Protein AF-V6HJ09-F1 (afdb_monomer_lite)

pLDDT: mean 70.04, std 19.88, range [33.56, 94.62]

Sequence (261 aa):
MSKGSAFPSNFLRFRLTVFVLLIAESFLSCSSFPRSEKADITADHRYLLSYRNEDGQLFTANLSVQSRYGEALSDLRRFRVEVLRPLGERFVERLKEIDQQTIELKKDSTSIVRRLGAALAIALIVPVPFAFETTLTVGLIYVTYKKITEKKEDLIRKRHVEDLIRECQKVEDSLETFKKEHLVPFATKWERNFQEESNHFVNSKDQSDIRLSDSLMQKYSSDKEWLKVNAEWELNSSLHHCSKEAPLENKPKIRLASRKS

Structure (mmCIF, N/CA/C/O backbone):
data_AF-V6HJ09-F1
#
_entry.id   AF-V6HJ09-F1
#
loop_
_atom_site.group_PDB
_atom_site.id
_atom_site.type_symbol
_atom_site.label_atom_id
_atom_site.label_alt_id
_atom_site.label_comp_id
_atom_site.label_asym_id
_atom_site.label_entity_id
_atom_site.label_seq_id
_atom_site.pdbx_PDB_ins_code
_atom_site.Cartn_x
_atom_site.Cartn_y
_atom_site.Cartn_z
_atom_site.occupancy
_atom_site.B_iso_or_equiv
_atom_site.auth_seq_id
_atom_site.auth_comp_id
_atom_site.auth_asym_id
_atom_site.auth_atom_id
_atom_site.pdbx_PDB_model_num
ATOM 1 N N . MET A 1 1 ? 81.314 59.678 -33.208 1.00 36.16 1 MET A N 1
ATOM 2 C CA . MET A 1 1 ? 79.898 60.020 -33.475 1.00 36.16 1 MET A CA 1
ATOM 3 C C . MET A 1 1 ? 79.036 58.853 -33.028 1.00 36.16 1 MET A C 1
ATOM 5 O O . MET A 1 1 ? 79.257 57.739 -33.478 1.00 36.16 1 MET A O 1
ATOM 9 N N . SER A 1 2 ? 78.150 59.113 -32.069 1.00 39.88 2 SER A N 1
ATOM 10 C CA . SER A 1 2 ? 77.287 58.150 -31.378 1.00 39.88 2 SER A CA 1
ATOM 11 C C . SER A 1 2 ? 75.997 57.886 -32.165 1.00 39.88 2 SER A C 1
ATOM 13 O O . SER A 1 2 ? 75.342 58.845 -32.567 1.00 39.88 2 SER A O 1
ATOM 15 N N . LYS A 1 3 ? 75.641 56.609 -32.354 1.00 35.91 3 LYS A N 1
ATOM 16 C CA . LYS A 1 3 ? 74.286 56.072 -32.610 1.00 35.91 3 LYS A CA 1
ATOM 17 C C . LYS A 1 3 ? 74.325 54.637 -32.051 1.00 35.91 3 LYS A C 1
ATOM 19 O O . LYS A 1 3 ? 75.166 53.865 -32.481 1.00 35.91 3 LYS A O 1
ATOM 24 N N . GLY A 1 4 ? 73.597 54.230 -31.015 1.00 36.22 4 GLY A N 1
ATOM 25 C CA . GLY A 1 4 ? 72.176 54.448 -30.764 1.00 36.22 4 GLY A CA 1
ATOM 26 C C . GLY A 1 4 ? 71.399 53.199 -31.198 1.00 36.22 4 GLY A C 1
ATOM 27 O O . GLY A 1 4 ? 70.646 53.265 -32.162 1.00 36.22 4 GLY A O 1
ATOM 28 N N . SER A 1 5 ? 71.620 52.049 -30.548 1.00 39.50 5 SER A N 1
ATOM 29 C CA . SER A 1 5 ? 70.861 50.815 -30.796 1.00 39.50 5 SER A CA 1
ATOM 30 C C . SER A 1 5 ? 69.561 50.834 -29.988 1.00 39.50 5 SER A C 1
ATOM 32 O O . SER A 1 5 ? 69.510 50.382 -28.845 1.00 39.50 5 SER A O 1
ATOM 34 N N . ALA A 1 6 ? 68.511 51.403 -30.575 1.00 44.16 6 ALA A N 1
ATOM 35 C CA . ALA A 1 6 ? 67.153 51.282 -30.067 1.00 44.16 6 ALA A CA 1
ATOM 36 C C . ALA A 1 6 ? 66.629 49.863 -30.349 1.00 44.16 6 ALA A C 1
ATOM 38 O O . ALA A 1 6 ? 66.543 49.443 -31.502 1.00 44.16 6 ALA A O 1
ATOM 39 N N . PHE A 1 7 ? 66.279 49.123 -29.296 1.00 47.56 7 PHE A N 1
ATOM 40 C CA . PHE A 1 7 ? 65.528 47.873 -29.410 1.00 47.56 7 PHE A CA 1
ATOM 41 C C . PHE A 1 7 ? 64.119 48.164 -29.953 1.00 47.56 7 PHE A C 1
ATOM 43 O O . PHE A 1 7 ? 63.407 48.977 -29.356 1.00 47.56 7 PHE A O 1
ATOM 50 N N . PRO A 1 8 ? 63.657 47.508 -31.034 1.00 44.28 8 PRO A N 1
ATOM 51 C CA . PRO A 1 8 ? 62.289 47.679 -31.488 1.00 44.28 8 PRO A CA 1
ATOM 52 C C . PRO A 1 8 ? 61.350 46.831 -30.618 1.00 44.28 8 PRO A C 1
ATOM 54 O O . PRO A 1 8 ? 61.278 45.608 -30.730 1.00 44.28 8 PRO A O 1
ATOM 57 N N . SER A 1 9 ? 60.566 47.512 -29.783 1.00 55.06 9 SER A N 1
ATOM 58 C CA . SER A 1 9 ? 59.467 47.000 -28.947 1.00 55.06 9 SER A CA 1
ATOM 59 C C . SER A 1 9 ? 58.299 46.358 -29.725 1.00 55.06 9 SER A C 1
ATOM 61 O O . SER A 1 9 ? 57.328 45.895 -29.124 1.00 55.06 9 SER A O 1
ATOM 63 N N . ASN A 1 10 ? 58.393 46.272 -31.055 1.00 48.59 10 ASN A N 1
ATOM 64 C CA . ASN A 1 10 ? 57.345 45.744 -31.931 1.00 48.59 10 ASN A CA 1
ATOM 65 C C . ASN A 1 10 ? 57.420 44.224 -32.151 1.00 48.59 10 ASN A C 1
ATOM 67 O O . ASN A 1 10 ? 56.411 43.614 -32.496 1.00 48.59 10 ASN A O 1
ATOM 71 N N . PHE A 1 11 ? 58.568 43.581 -31.905 1.00 48.38 11 PHE A N 1
ATOM 72 C CA . PHE A 1 11 ? 58.719 42.138 -32.153 1.00 48.38 11 PHE A CA 1
ATOM 73 C C . PHE A 1 11 ? 58.047 41.258 -31.082 1.00 48.38 11 PHE A C 1
ATOM 75 O O . PHE A 1 11 ? 57.553 40.172 -31.382 1.00 48.38 11 PHE A O 1
ATOM 82 N N . LEU A 1 12 ? 57.975 41.744 -29.838 1.00 46.44 12 LEU A N 1
ATOM 83 C CA . LEU A 1 12 ? 57.344 41.034 -28.717 1.00 46.44 12 LEU A CA 1
ATOM 84 C C . LEU A 1 12 ? 55.810 41.110 -28.752 1.00 46.44 12 LEU A C 1
ATOM 86 O O . LEU A 1 12 ? 55.148 40.131 -28.415 1.00 46.44 12 LEU A O 1
ATOM 90 N N . ARG A 1 13 ? 55.232 42.224 -29.230 1.00 46.41 13 ARG A N 1
ATOM 91 C CA . ARG A 1 13 ? 53.773 42.347 -29.407 1.00 46.41 13 ARG A CA 1
ATOM 92 C C . ARG A 1 13 ? 53.246 41.435 -30.514 1.00 46.41 13 ARG A C 1
ATOM 94 O O . ARG A 1 13 ? 52.186 40.851 -30.338 1.00 46.41 13 ARG A O 1
ATOM 101 N N . PHE A 1 14 ? 54.010 41.255 -31.594 1.00 47.94 14 PHE A N 1
ATOM 102 C CA . PHE A 1 14 ? 53.596 40.438 -32.738 1.00 47.94 14 PHE A CA 1
ATOM 103 C C . PHE A 1 14 ? 53.578 38.933 -32.429 1.00 47.94 14 PHE A C 1
ATOM 105 O O . PHE A 1 14 ? 52.722 38.207 -32.921 1.00 47.94 14 PHE A O 1
ATOM 112 N N . ARG A 1 15 ? 54.491 38.444 -31.577 1.00 45.28 15 ARG A N 1
ATOM 113 C CA . ARG A 1 15 ? 54.488 37.028 -31.171 1.00 45.28 15 ARG A CA 1
ATOM 114 C C . ARG A 1 15 ? 53.390 36.696 -30.162 1.00 45.28 15 ARG A C 1
ATOM 116 O O . ARG A 1 15 ? 52.864 35.591 -30.214 1.00 45.28 15 ARG A O 1
ATOM 123 N N . LEU A 1 16 ? 53.008 37.636 -29.292 1.00 46.38 16 LEU A N 1
ATOM 124 C CA . LEU A 1 16 ? 51.929 37.408 -28.327 1.00 46.38 16 LEU A CA 1
ATOM 125 C C . LEU A 1 16 ? 50.543 37.427 -28.995 1.00 46.38 16 LEU A C 1
ATOM 127 O O . LEU A 1 16 ? 49.697 36.608 -28.654 1.00 46.38 16 LEU A O 1
ATOM 131 N N . THR A 1 17 ? 50.312 38.304 -29.981 1.00 51.56 17 THR A N 1
ATOM 132 C CA . THR A 1 17 ? 49.032 38.356 -30.712 1.00 51.56 17 THR A CA 1
ATOM 133 C C . THR A 1 17 ? 48.816 37.145 -31.615 1.00 51.56 17 THR A C 1
ATOM 135 O O . THR A 1 17 ? 47.702 36.634 -31.664 1.00 51.56 17 THR A O 1
ATOM 138 N N . VAL A 1 18 ? 49.863 36.628 -32.267 1.00 53.19 18 VAL A N 1
ATOM 139 C CA . VAL A 1 18 ? 49.764 35.420 -33.111 1.00 53.19 18 VAL A CA 1
ATOM 140 C C . VAL A 1 18 ? 49.525 34.158 -32.270 1.00 53.19 18 VAL A C 1
ATOM 142 O O . VAL A 1 18 ? 48.759 33.290 -32.677 1.00 53.19 18 VAL A O 1
ATOM 145 N N . PHE A 1 19 ? 50.102 34.070 -31.065 1.00 48.19 19 PHE A N 1
ATOM 146 C CA . PHE A 1 19 ? 49.875 32.927 -30.171 1.00 48.19 19 PHE A CA 1
ATOM 147 C C . PHE A 1 19 ? 48.474 32.946 -29.531 1.00 48.19 19 PHE A C 1
ATOM 149 O O . PHE A 1 19 ? 47.868 31.894 -29.355 1.00 48.19 19 PHE A O 1
ATOM 156 N N . VAL A 1 20 ? 47.918 34.129 -29.241 1.00 52.84 20 VAL A N 1
ATOM 157 C CA . VAL A 1 20 ? 46.535 34.271 -28.741 1.00 52.84 20 VAL A CA 1
ATOM 158 C C . VAL A 1 20 ? 45.499 33.999 -29.845 1.00 52.84 20 VAL A C 1
ATOM 160 O O . VAL A 1 20 ? 44.466 33.399 -29.559 1.00 52.84 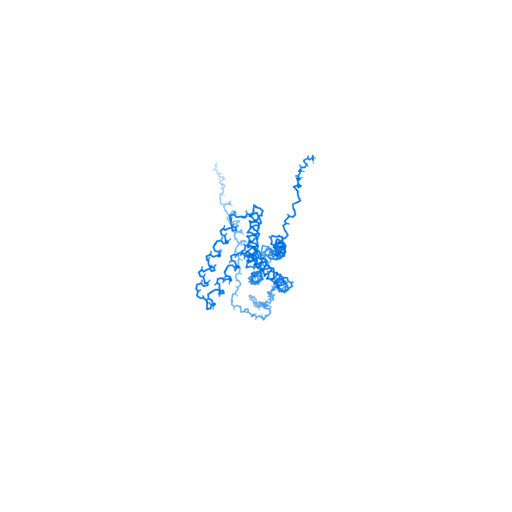20 VAL A O 1
ATOM 163 N N . LEU A 1 21 ? 45.785 34.349 -31.106 1.00 48.59 21 LEU A N 1
ATOM 164 C CA . LEU A 1 21 ? 44.921 34.031 -32.255 1.00 48.59 21 LEU A CA 1
ATOM 165 C C . LEU A 1 21 ? 44.897 32.530 -32.593 1.00 48.59 21 LEU A C 1
ATOM 167 O O . LEU A 1 21 ? 43.823 31.988 -32.833 1.00 48.59 21 LEU A O 1
ATOM 171 N N . LEU A 1 22 ? 46.036 31.832 -32.519 1.00 47.47 22 LEU A N 1
ATOM 172 C CA . LEU A 1 22 ? 46.093 30.379 -32.761 1.00 47.47 22 LEU A CA 1
ATOM 173 C C . LEU A 1 22 ? 45.412 29.553 -31.655 1.00 47.47 22 LEU A C 1
ATOM 175 O O . LEU A 1 22 ? 44.828 28.502 -31.928 1.00 47.47 22 LEU A O 1
ATOM 179 N N . ILE A 1 23 ? 45.435 30.033 -30.407 1.00 49.91 23 ILE A N 1
ATOM 180 C CA . ILE A 1 23 ? 44.683 29.402 -29.313 1.00 49.91 23 ILE A CA 1
ATOM 181 C C . ILE A 1 23 ? 43.179 29.691 -29.464 1.00 49.91 23 ILE A C 1
ATOM 183 O O . ILE A 1 23 ? 42.375 28.804 -29.202 1.00 49.91 23 ILE A O 1
ATOM 187 N N . ALA A 1 24 ? 42.777 30.865 -29.965 1.00 45.50 24 ALA A N 1
ATOM 188 C CA . ALA A 1 24 ? 41.367 31.176 -30.225 1.00 45.50 24 ALA A CA 1
ATOM 189 C C . ALA A 1 24 ? 40.759 30.352 -31.383 1.00 45.50 24 ALA A C 1
ATOM 191 O O . ALA A 1 24 ? 39.613 29.916 -31.275 1.00 45.50 24 ALA A O 1
ATOM 192 N N . GLU A 1 25 ? 41.521 30.063 -32.445 1.00 43.84 25 GLU A N 1
ATOM 193 C CA . GLU A 1 25 ? 41.058 29.209 -33.558 1.00 43.84 25 GLU A CA 1
ATOM 194 C C . GLU A 1 25 ? 40.935 27.724 -33.182 1.00 43.84 25 GLU A C 1
ATOM 196 O O . GLU A 1 25 ? 40.159 26.993 -33.791 1.00 43.84 25 GLU A O 1
ATOM 201 N N . SER A 1 26 ? 41.623 27.277 -32.128 1.00 42.72 26 SER A N 1
ATOM 202 C CA . SER A 1 26 ? 41.532 25.889 -31.653 1.00 42.72 26 SER A CA 1
ATOM 203 C C . SER A 1 26 ? 40.288 25.613 -30.794 1.00 42.72 26 SER A C 1
ATOM 205 O O . SER A 1 26 ? 39.996 24.453 -30.508 1.00 42.72 26 SER A O 1
ATOM 207 N N . PHE A 1 27 ? 39.549 26.651 -30.373 1.00 43.69 27 PHE A N 1
ATOM 208 C CA . PHE A 1 27 ? 38.421 26.510 -29.442 1.00 43.69 27 PHE A CA 1
ATOM 209 C C . PHE A 1 27 ? 37.032 26.775 -30.037 1.00 43.69 27 PHE A C 1
ATOM 211 O O . PHE A 1 27 ? 36.044 26.438 -29.389 1.00 43.69 27 PHE A O 1
ATOM 218 N N . LEU A 1 28 ? 36.906 27.309 -31.256 1.00 47.28 28 LEU A N 1
ATOM 219 C CA . LEU A 1 28 ? 35.602 27.659 -31.836 1.00 47.28 28 LEU A CA 1
ATOM 220 C C . LEU A 1 28 ? 35.592 27.464 -33.357 1.00 47.28 28 LEU A C 1
ATOM 222 O O . LEU A 1 28 ? 35.722 28.404 -34.132 1.00 47.28 28 LEU A O 1
ATOM 226 N N . SER A 1 29 ? 35.393 26.230 -33.806 1.00 35.78 29 SER A N 1
ATOM 227 C CA . SER A 1 29 ? 34.916 25.948 -35.165 1.00 35.78 29 SER A CA 1
ATOM 228 C C . SER A 1 29 ? 33.985 24.746 -35.110 1.00 35.78 29 SER A C 1
ATOM 230 O O . SER A 1 29 ? 34.332 23.617 -35.442 1.00 35.78 29 SER A O 1
ATOM 232 N N . CYS A 1 30 ? 32.783 25.002 -34.599 1.00 38.12 30 CYS A N 1
ATOM 233 C CA . CYS A 1 30 ? 31.651 24.104 -34.740 1.00 38.12 30 CYS A CA 1
ATOM 234 C C . CYS A 1 30 ? 31.149 24.241 -36.185 1.00 38.12 30 CYS A C 1
ATOM 236 O O . CYS A 1 30 ? 30.510 25.239 -36.517 1.00 38.12 30 CYS A O 1
ATOM 238 N N . SER A 1 31 ? 31.470 23.288 -37.063 1.00 34.06 31 SER A N 1
ATOM 239 C CA . SER A 1 31 ? 30.824 23.215 -38.372 1.00 34.06 31 SER A CA 1
ATOM 240 C C . SER A 1 31 ? 29.418 22.653 -38.169 1.00 34.06 31 SER A C 1
ATOM 242 O O . SER A 1 31 ? 29.211 21.466 -37.916 1.00 34.06 31 SER A O 1
ATOM 244 N N . SER A 1 32 ? 28.421 23.532 -38.214 1.00 36.22 32 SER A N 1
ATOM 245 C CA . SER A 1 32 ? 27.024 23.117 -38.248 1.00 36.22 32 SER A CA 1
ATOM 246 C C . SER A 1 32 ? 26.786 22.284 -39.508 1.00 36.22 32 SER A C 1
ATOM 248 O O . SER A 1 32 ? 26.947 22.795 -40.617 1.00 36.22 32 SER A O 1
ATOM 250 N N . PHE A 1 33 ? 26.389 21.023 -39.339 1.00 41.84 33 PHE A N 1
ATOM 251 C CA . PHE A 1 33 ? 25.934 20.173 -40.439 1.00 41.84 33 PHE A CA 1
ATOM 252 C C . PHE A 1 33 ? 24.822 20.883 -41.240 1.00 41.84 33 PHE A C 1
ATOM 254 O O . PHE A 1 33 ? 23.909 21.456 -40.629 1.00 41.84 33 PHE A O 1
ATOM 261 N N . PRO A 1 34 ? 24.866 20.859 -42.584 1.00 41.66 34 PRO A N 1
ATOM 262 C CA . PRO A 1 34 ? 23.849 21.485 -43.419 1.00 41.66 34 PRO A CA 1
ATOM 263 C C . PRO A 1 34 ? 22.486 20.813 -43.188 1.00 41.66 34 PRO A C 1
ATOM 265 O O . PRO A 1 34 ? 22.261 19.666 -43.555 1.00 41.66 34 PRO A O 1
ATOM 268 N N . ARG A 1 35 ? 21.548 21.543 -42.568 1.00 43.41 35 ARG A N 1
ATOM 269 C CA . ARG A 1 35 ? 20.191 21.073 -42.206 1.00 43.41 35 ARG A CA 1
ATOM 270 C C . ARG A 1 35 ? 19.247 20.844 -43.403 1.00 43.41 35 ARG A C 1
ATOM 272 O O . ARG A 1 35 ? 18.048 20.676 -43.204 1.00 43.41 35 ARG A O 1
ATOM 279 N N . SER A 1 36 ? 19.744 20.895 -44.639 1.00 39.00 36 SER A N 1
ATOM 280 C CA . SER A 1 36 ? 18.924 20.772 -45.852 1.00 39.00 36 SER A CA 1
ATOM 281 C C . SER A 1 36 ? 18.667 19.327 -46.285 1.00 39.00 36 SER A C 1
ATOM 283 O O . SER A 1 36 ? 17.786 19.096 -47.112 1.00 39.00 36 SE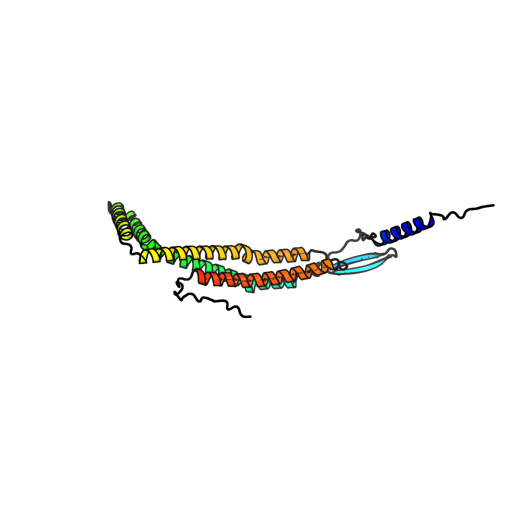R A O 1
ATOM 285 N N . GLU A 1 37 ? 19.420 18.359 -45.762 1.00 44.72 37 GLU A N 1
ATOM 286 C CA . GLU A 1 37 ? 19.266 16.948 -46.119 1.00 44.72 37 GLU A CA 1
ATOM 287 C C . GLU A 1 37 ? 18.264 16.268 -45.178 1.00 44.72 37 GLU A C 1
ATOM 289 O O . GLU A 1 37 ? 18.380 16.314 -43.952 1.00 44.72 37 GLU A O 1
ATOM 294 N N . LYS A 1 38 ? 17.213 15.692 -45.771 1.00 44.31 38 LYS A N 1
ATOM 295 C CA . LYS A 1 38 ? 16.123 15.032 -45.051 1.00 44.31 38 LYS A CA 1
ATOM 296 C C . LYS A 1 38 ? 16.642 13.731 -44.438 1.00 44.31 38 LYS A C 1
ATOM 298 O O . LYS A 1 38 ? 17.139 12.874 -45.159 1.00 44.31 38 LYS A O 1
ATOM 303 N N . ALA A 1 39 ? 16.501 13.585 -43.124 1.00 44.69 39 ALA A N 1
ATOM 304 C CA . ALA A 1 39 ? 16.707 12.311 -42.450 1.00 44.69 39 ALA A CA 1
ATOM 305 C C . ALA A 1 39 ? 15.431 11.470 -42.582 1.00 44.69 39 ALA A C 1
ATOM 307 O O . ALA A 1 39 ? 14.383 11.859 -42.063 1.00 44.69 39 ALA A O 1
ATOM 308 N N . ASP A 1 40 ? 15.518 10.328 -43.261 1.00 43.09 40 ASP A N 1
ATOM 309 C CA . ASP A 1 40 ? 14.429 9.353 -43.278 1.00 43.09 40 ASP A CA 1
ATOM 310 C C . ASP A 1 40 ? 14.458 8.537 -41.980 1.00 43.09 40 ASP A C 1
ATOM 312 O O . ASP A 1 40 ? 15.459 7.907 -41.624 1.00 43.09 40 ASP A O 1
ATOM 316 N N . ILE A 1 41 ? 13.344 8.579 -41.247 1.00 42.41 41 ILE A N 1
ATOM 317 C CA . ILE A 1 41 ? 13.169 7.865 -39.982 1.00 42.41 41 ILE A CA 1
ATOM 318 C C . ILE A 1 41 ? 12.621 6.476 -40.300 1.00 42.41 41 ILE A C 1
ATOM 320 O O . ILE A 1 41 ? 11.489 6.331 -40.761 1.00 42.41 41 ILE A O 1
ATOM 324 N N . THR A 1 42 ? 13.417 5.442 -40.039 1.00 45.00 42 THR A N 1
ATOM 325 C CA . THR A 1 42 ? 12.942 4.054 -40.108 1.00 45.00 42 THR A CA 1
ATOM 326 C C . THR A 1 42 ? 12.227 3.661 -38.812 1.00 45.00 42 THR A C 1
ATOM 328 O O . THR A 1 42 ? 12.528 4.193 -37.742 1.00 45.00 42 THR A O 1
ATOM 331 N N . ALA A 1 43 ? 11.288 2.708 -38.887 1.00 47.53 43 ALA A N 1
ATOM 332 C CA . ALA A 1 43 ? 10.503 2.241 -37.734 1.00 47.53 43 ALA A CA 1
ATOM 333 C C . ALA A 1 43 ? 11.375 1.767 -36.547 1.00 47.53 43 ALA A C 1
ATOM 335 O O . ALA A 1 43 ? 10.986 1.915 -35.389 1.00 47.53 43 ALA A O 1
ATOM 336 N N . ASP A 1 44 ? 12.598 1.309 -36.823 1.00 48.09 44 ASP A N 1
ATOM 337 C CA . ASP A 1 44 ? 13.546 0.781 -35.835 1.00 48.09 44 ASP A CA 1
ATOM 338 C C . ASP A 1 44 ? 14.457 1.851 -35.206 1.00 48.09 44 ASP A C 1
ATOM 340 O O . ASP A 1 44 ? 15.495 1.519 -34.634 1.00 48.09 44 ASP A O 1
ATOM 344 N N . HIS A 1 45 ? 14.113 3.138 -35.337 1.00 48.00 45 HIS A N 1
ATOM 345 C CA . HIS A 1 45 ? 14.874 4.257 -34.758 1.00 48.00 45 HIS A CA 1
ATOM 346 C C . HIS A 1 45 ? 16.338 4.292 -35.251 1.00 48.00 45 HIS A C 1
ATOM 348 O O . HIS A 1 45 ? 17.262 4.725 -34.557 1.00 48.00 45 HIS A O 1
ATOM 354 N N . ARG A 1 46 ? 16.563 3.815 -36.481 1.00 47.88 46 ARG A N 1
ATOM 355 C CA . ARG A 1 46 ? 17.835 3.947 -37.192 1.00 47.88 46 ARG A CA 1
ATOM 356 C C . ARG A 1 46 ? 17.739 5.157 -38.108 1.00 47.88 46 ARG A C 1
ATOM 358 O O . ARG A 1 46 ? 16.850 5.220 -38.960 1.00 47.88 46 ARG A O 1
ATOM 365 N N . TYR A 1 47 ? 18.652 6.099 -37.920 1.00 53.84 47 TYR A N 1
ATOM 366 C CA . TYR A 1 47 ? 18.836 7.239 -38.799 1.00 53.84 47 TYR A CA 1
ATOM 367 C C . TYR A 1 47 ? 19.882 6.879 -39.843 1.00 53.84 47 TYR A C 1
ATOM 369 O O . TYR A 1 47 ? 21.030 6.565 -39.522 1.00 53.84 47 TYR A O 1
ATOM 377 N N . LEU A 1 48 ? 19.488 6.946 -41.107 1.00 52.59 48 LEU A N 1
ATOM 378 C CA . LEU A 1 48 ? 20.439 6.922 -42.203 1.00 52.59 48 LEU A CA 1
ATOM 379 C C . LEU A 1 48 ? 20.805 8.370 -42.521 1.00 52.59 48 LEU A C 1
ATOM 381 O O . LEU A 1 48 ? 19.998 9.111 -43.076 1.00 52.59 48 LEU A O 1
ATOM 385 N N . LEU A 1 49 ? 22.011 8.784 -42.137 1.00 59.62 49 LEU A N 1
ATOM 386 C CA . LEU A 1 49 ? 22.550 10.069 -42.557 1.00 59.62 49 LEU A CA 1
ATOM 387 C C . LEU A 1 49 ? 23.245 9.860 -43.901 1.00 59.62 49 LEU A C 1
ATOM 389 O O . LEU A 1 49 ? 24.303 9.235 -43.968 1.00 59.62 49 LEU A O 1
ATOM 393 N N . SER A 1 50 ? 22.649 10.371 -44.968 1.00 60.59 50 SER A N 1
ATOM 394 C CA . SER A 1 50 ? 23.291 10.452 -46.276 1.00 60.59 50 SER A CA 1
ATOM 395 C C . SER A 1 50 ? 23.701 11.894 -46.528 1.00 60.59 50 SER A C 1
ATOM 397 O O . SER A 1 50 ? 22.815 12.742 -46.595 1.00 60.59 50 SER A O 1
ATOM 399 N N . TYR A 1 51 ? 25.001 12.149 -46.682 1.00 67.31 51 TYR A N 1
ATOM 400 C CA . TYR A 1 51 ? 25.498 13.471 -47.051 1.00 67.31 51 TYR A CA 1
ATOM 401 C C . TYR A 1 51 ? 26.396 13.402 -48.273 1.00 67.31 51 TYR A C 1
ATOM 403 O O . TYR A 1 51 ? 27.172 12.459 -48.449 1.00 67.31 51 TYR A O 1
ATOM 411 N N . ARG A 1 52 ? 26.292 14.409 -49.136 1.00 72.94 52 ARG A N 1
ATOM 412 C CA . ARG A 1 52 ? 27.185 14.561 -50.284 1.00 72.94 52 ARG A CA 1
ATOM 413 C C . ARG A 1 52 ? 28.252 15.605 -49.958 1.00 72.94 52 ARG A C 1
ATOM 415 O O . ARG A 1 52 ? 27.917 16.720 -49.570 1.00 72.94 52 ARG A O 1
ATOM 422 N N . ASN A 1 53 ? 29.529 15.241 -50.073 1.00 7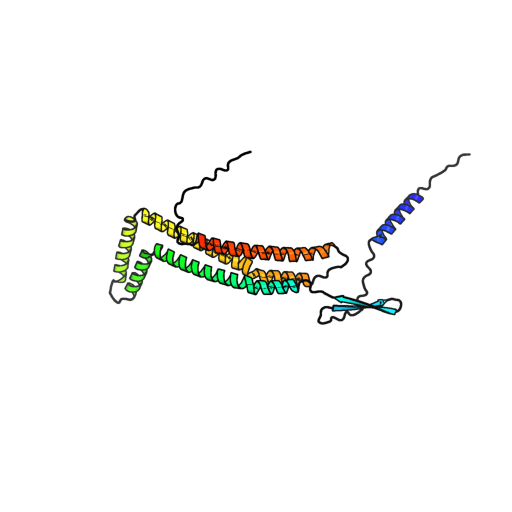5.31 53 ASN A N 1
ATOM 423 C CA . ASN A 1 53 ? 30.617 16.201 -49.874 1.00 75.31 53 ASN A CA 1
ATOM 424 C C . ASN A 1 53 ? 30.724 17.178 -51.065 1.00 75.31 53 ASN A C 1
ATOM 426 O O . ASN A 1 53 ? 30.055 17.003 -52.086 1.00 75.31 53 ASN A O 1
ATOM 430 N N . GLU A 1 54 ? 31.577 18.199 -50.946 1.00 79.50 54 GLU A N 1
ATOM 431 C CA . GLU A 1 54 ? 31.777 19.192 -52.016 1.00 79.50 54 GLU A CA 1
ATOM 432 C C . GLU A 1 54 ? 32.327 18.576 -53.316 1.00 79.50 54 GLU A C 1
ATOM 434 O O . GLU A 1 54 ? 32.021 19.062 -54.401 1.00 79.50 54 GLU A O 1
ATOM 439 N N . ASP A 1 55 ? 33.027 17.439 -53.226 1.00 82.44 55 ASP A N 1
ATOM 440 C CA . ASP A 1 55 ? 33.507 16.662 -54.379 1.00 82.44 55 ASP A CA 1
ATOM 441 C C . ASP A 1 55 ? 32.418 15.780 -55.027 1.00 82.44 55 ASP A C 1
ATOM 443 O O . ASP A 1 55 ? 32.691 15.004 -55.945 1.00 82.44 55 ASP A O 1
ATOM 447 N N . GLY A 1 56 ? 31.175 15.844 -54.541 1.00 77.56 56 GLY A N 1
ATOM 448 C CA . GLY A 1 56 ? 30.048 15.068 -55.057 1.00 77.56 56 GLY A CA 1
ATOM 449 C C . GLY A 1 56 ? 29.993 13.606 -54.595 1.00 77.56 56 GLY A C 1
ATOM 450 O O . GLY A 1 56 ? 29.079 12.876 -54.992 1.00 77.56 56 GLY A O 1
ATOM 451 N N . GLN A 1 57 ? 30.919 13.169 -53.741 1.00 70.62 57 GLN A N 1
ATOM 452 C CA . GLN A 1 57 ? 30.934 11.832 -53.152 1.00 70.62 57 GLN A CA 1
ATOM 453 C C . GLN A 1 57 ? 29.852 11.704 -52.082 1.00 70.62 57 GLN A C 1
ATOM 455 O O . GLN A 1 57 ? 29.727 12.534 -51.180 1.00 70.62 57 GLN A O 1
ATOM 460 N N . LEU A 1 58 ? 29.055 10.643 -52.195 1.00 71.50 58 LEU A N 1
ATOM 461 C CA . LEU A 1 58 ? 28.000 10.330 -51.244 1.00 71.50 58 LEU A CA 1
ATOM 462 C C . LEU A 1 58 ? 28.572 9.494 -50.100 1.00 71.50 58 LEU A C 1
ATOM 464 O O . LEU A 1 58 ? 29.037 8.374 -50.308 1.00 71.50 58 LEU A O 1
ATOM 468 N N . PHE A 1 59 ? 28.467 10.019 -48.891 1.00 62.47 59 PHE A N 1
ATOM 469 C CA . PHE A 1 59 ? 28.779 9.313 -47.664 1.00 62.47 59 PHE A CA 1
ATOM 470 C C . PHE A 1 59 ? 27.483 8.912 -46.979 1.00 62.47 59 PHE A C 1
ATOM 472 O O . PHE A 1 59 ? 26.536 9.691 -46.880 1.00 62.47 59 PHE A O 1
ATOM 479 N N . THR A 1 60 ? 27.445 7.673 -46.504 1.00 61.22 60 THR A N 1
ATOM 480 C CA . THR A 1 60 ? 26.324 7.155 -45.725 1.00 61.22 60 THR A CA 1
ATOM 481 C C . THR A 1 60 ? 26.835 6.732 -44.359 1.00 61.22 60 THR A C 1
ATOM 483 O O . THR A 1 60 ? 27.791 5.968 -44.246 1.00 61.22 60 THR A O 1
ATOM 486 N N . ALA A 1 61 ? 26.214 7.262 -43.312 1.00 52.59 61 ALA A N 1
ATOM 487 C CA . ALA A 1 61 ? 26.466 6.880 -41.936 1.00 52.59 61 ALA A CA 1
ATOM 488 C C . ALA A 1 61 ? 25.173 6.327 -41.339 1.00 52.59 61 ALA A C 1
ATOM 490 O O . ALA A 1 61 ? 24.123 6.969 -41.371 1.00 52.59 61 ALA A O 1
ATOM 491 N N . ASN A 1 62 ? 25.256 5.114 -40.801 1.00 51.25 62 ASN A N 1
ATOM 492 C CA . ASN A 1 62 ? 24.150 4.492 -40.092 1.00 51.25 62 ASN A CA 1
ATOM 493 C C . ASN A 1 62 ? 24.255 4.869 -38.612 1.00 51.25 62 ASN A C 1
ATOM 495 O O . ASN A 1 62 ? 25.161 4.416 -37.912 1.00 51.25 62 ASN A O 1
ATOM 499 N N . LEU A 1 63 ? 23.358 5.735 -38.154 1.00 50.50 63 LEU A N 1
ATOM 500 C CA . LEU A 1 63 ? 23.264 6.164 -36.766 1.00 50.50 63 LEU A CA 1
ATOM 501 C C . LEU A 1 63 ? 22.101 5.404 -36.120 1.00 50.50 63 LEU A C 1
ATOM 503 O O . LEU A 1 63 ? 20.934 5.689 -36.376 1.00 50.50 63 LEU A O 1
ATOM 507 N N . SER A 1 64 ? 22.392 4.417 -35.277 1.00 44.00 64 SER A N 1
ATOM 508 C CA . SER A 1 64 ? 21.349 3.721 -34.519 1.00 44.00 64 SER A CA 1
ATOM 509 C C . SER A 1 64 ? 21.061 4.448 -33.206 1.00 44.00 64 SER A C 1
ATOM 511 O O . SER A 1 64 ? 21.970 4.579 -32.381 1.00 44.00 64 SER A O 1
ATOM 513 N N . VAL A 1 65 ? 19.803 4.821 -32.952 1.00 46.03 65 VAL A N 1
ATOM 514 C CA . VAL A 1 65 ? 19.335 5.021 -31.574 1.00 46.03 65 VAL A CA 1
ATOM 515 C C . VAL A 1 65 ? 19.201 3.634 -30.971 1.00 46.03 65 VAL A C 1
ATOM 517 O O . VAL A 1 65 ? 18.248 2.909 -31.240 1.00 46.03 65 VAL A O 1
ATOM 520 N N . GLN A 1 66 ? 20.180 3.207 -30.183 1.00 45.09 66 GLN A N 1
ATOM 521 C CA . GLN A 1 66 ? 19.939 2.064 -29.314 1.00 45.09 66 GLN A CA 1
ATOM 522 C C . GLN A 1 66 ? 19.047 2.549 -28.173 1.00 45.09 66 GLN A C 1
ATOM 524 O O . GLN A 1 66 ? 19.456 3.419 -27.409 1.00 45.09 66 GLN A O 1
ATOM 529 N N . SER A 1 67 ? 17.842 1.991 -28.031 1.00 49.91 67 SER A N 1
ATOM 530 C CA . SER A 1 67 ? 17.048 2.144 -26.810 1.00 49.91 67 SER A CA 1
ATOM 531 C C . SER A 1 67 ? 17.790 1.443 -25.664 1.00 49.91 67 SER A C 1
ATOM 533 O O . SER A 1 67 ? 17.595 0.250 -25.415 1.00 49.91 67 SER A O 1
ATOM 535 N N . ARG A 1 68 ? 18.701 2.154 -24.993 1.00 57.94 68 ARG A N 1
ATOM 536 C CA . ARG A 1 68 ? 19.643 1.558 -24.026 1.00 57.94 68 ARG A CA 1
ATOM 537 C C . ARG A 1 68 ? 18.977 1.005 -22.759 1.00 57.94 68 ARG A C 1
ATOM 539 O O . ARG A 1 68 ? 19.590 0.211 -22.060 1.00 57.94 68 ARG A O 1
ATOM 546 N N . TYR A 1 69 ? 17.710 1.345 -22.507 1.00 68.56 69 TYR A N 1
ATOM 547 C CA . TYR A 1 69 ? 16.928 0.862 -21.359 1.00 68.56 69 TYR A CA 1
ATOM 548 C C . TYR A 1 69 ? 15.886 -0.209 -21.705 1.00 68.56 69 TYR A C 1
ATOM 550 O O . TYR A 1 69 ? 15.031 -0.506 -20.876 1.00 68.56 69 TYR A O 1
ATOM 558 N N . GLY A 1 70 ? 15.928 -0.820 -22.896 1.00 70.44 70 GLY A N 1
ATOM 559 C CA . GLY A 1 70 ? 14.994 -1.902 -23.250 1.00 70.44 70 GLY A CA 1
ATOM 560 C C . GLY A 1 70 ? 15.019 -3.062 -22.242 1.00 70.44 70 GLY A C 1
ATOM 561 O O . GLY A 1 70 ? 13.970 -3.541 -21.807 1.00 70.44 70 GLY A O 1
ATOM 562 N N . GLU A 1 71 ? 16.216 -3.447 -21.793 1.00 76.50 71 GLU A N 1
ATOM 563 C CA . GLU A 1 71 ? 16.402 -4.459 -20.747 1.00 76.50 71 GLU A CA 1
ATOM 564 C C . GLU A 1 71 ? 15.889 -3.984 -19.382 1.00 76.50 71 GLU A C 1
ATOM 566 O O . GLU A 1 71 ? 15.198 -4.735 -18.698 1.00 76.50 71 GLU A O 1
ATOM 571 N N . ALA A 1 72 ? 16.137 -2.724 -19.012 1.00 81.56 72 ALA A N 1
ATOM 572 C CA . ALA A 1 72 ? 15.670 -2.142 -17.753 1.00 81.56 72 ALA A CA 1
ATOM 573 C C . ALA A 1 72 ? 14.138 -2.007 -17.695 1.00 81.56 72 ALA A C 1
ATOM 575 O O . ALA A 1 72 ? 13.525 -2.295 -16.672 1.00 81.56 72 ALA A O 1
ATOM 576 N N . LEU A 1 73 ? 13.495 -1.641 -18.807 1.00 84.75 73 LEU A N 1
ATOM 577 C CA . LEU A 1 73 ? 12.037 -1.619 -18.937 1.00 84.75 73 LEU A CA 1
ATOM 578 C C . LEU A 1 73 ? 11.448 -3.032 -18.861 1.00 84.75 73 LEU A C 1
ATOM 580 O O . LEU A 1 73 ? 10.391 -3.231 -18.260 1.00 84.75 73 LEU A O 1
ATOM 584 N N . SER A 1 74 ? 12.126 -4.025 -19.442 1.00 86.75 74 SER A N 1
ATOM 585 C CA . SER A 1 74 ? 11.742 -5.430 -19.294 1.00 86.75 74 SER A CA 1
ATOM 586 C C . SER A 1 74 ? 11.889 -5.906 -17.842 1.00 86.75 74 SER A C 1
ATOM 588 O O . SER A 1 74 ? 10.967 -6.538 -17.324 1.00 86.75 74 SER A O 1
ATOM 590 N N . ASP A 1 75 ? 12.993 -5.577 -17.163 1.00 91.44 75 ASP A N 1
ATOM 591 C CA . ASP A 1 75 ? 13.192 -5.877 -15.736 1.00 91.44 75 ASP A CA 1
ATOM 592 C C . ASP A 1 75 ? 12.126 -5.195 -14.874 1.00 91.44 75 ASP A C 1
ATOM 594 O O . ASP A 1 75 ? 11.502 -5.844 -14.043 1.00 91.44 75 ASP A O 1
ATOM 598 N N . LEU A 1 76 ? 11.808 -3.926 -15.138 1.00 92.75 76 LEU A N 1
ATOM 599 C CA . LEU A 1 76 ? 10.759 -3.189 -14.437 1.00 92.75 76 LEU A CA 1
ATOM 600 C C . LEU A 1 76 ? 9.381 -3.842 -14.599 1.00 92.75 76 LEU A C 1
ATOM 602 O O . LEU A 1 76 ? 8.620 -3.936 -13.633 1.00 92.75 76 LEU A O 1
ATOM 606 N N . ARG A 1 77 ? 9.056 -4.331 -15.803 1.00 91.88 77 ARG A N 1
ATOM 607 C CA . ARG A 1 77 ? 7.817 -5.083 -16.059 1.00 91.88 77 ARG A CA 1
ATOM 608 C C . ARG A 1 77 ? 7.788 -6.400 -15.286 1.00 91.88 77 ARG A C 1
ATOM 610 O O . ARG A 1 77 ? 6.757 -6.702 -14.686 1.00 91.88 77 ARG A O 1
ATOM 617 N N . ARG A 1 78 ? 8.895 -7.152 -15.258 1.00 93.81 78 ARG A N 1
ATOM 618 C CA . ARG A 1 78 ? 9.010 -8.380 -14.449 1.00 93.81 78 ARG A CA 1
ATOM 619 C C . ARG A 1 78 ? 8.871 -8.070 -12.967 1.00 93.81 78 ARG A C 1
ATOM 621 O O . ARG A 1 78 ? 7.996 -8.624 -12.315 1.00 93.81 78 ARG A O 1
ATOM 628 N N . PHE A 1 79 ? 9.616 -7.091 -12.466 1.00 93.75 79 PHE A N 1
ATOM 629 C CA . PHE A 1 79 ? 9.564 -6.635 -11.080 1.00 93.75 79 PHE A CA 1
ATOM 630 C C . PHE A 1 79 ? 8.153 -6.208 -10.656 1.00 93.75 79 PHE A C 1
ATOM 632 O O . PHE A 1 79 ? 7.707 -6.511 -9.549 1.00 93.75 79 PHE A O 1
ATOM 639 N N . ARG A 1 80 ? 7.399 -5.560 -11.552 1.00 92.94 80 ARG A N 1
ATOM 640 C CA . ARG A 1 80 ? 6.001 -5.198 -11.300 1.00 92.94 80 ARG A CA 1
ATOM 641 C C . ARG A 1 80 ? 5.105 -6.416 -11.069 1.00 92.94 80 ARG A C 1
ATOM 643 O O . ARG A 1 80 ? 4.228 -6.362 -10.210 1.00 92.94 80 ARG A O 1
ATOM 650 N N . VAL A 1 81 ? 5.295 -7.481 -11.843 1.00 94.62 81 VAL A N 1
ATOM 651 C CA . VAL A 1 81 ? 4.482 -8.704 -11.764 1.00 94.62 81 VAL A CA 1
ATOM 652 C C . VAL A 1 81 ? 4.934 -9.600 -10.617 1.00 94.62 81 VAL A C 1
ATOM 654 O O . VAL A 1 81 ? 4.095 -10.087 -9.869 1.00 94.62 81 VAL A O 1
ATOM 657 N N . GLU A 1 82 ? 6.239 -9.798 -10.474 1.00 93.81 82 GLU A N 1
ATOM 658 C CA . GLU A 1 82 ? 6.830 -10.775 -9.558 1.00 93.81 82 GLU A CA 1
ATOM 659 C C . GLU A 1 82 ? 6.983 -10.241 -8.132 1.00 93.81 82 GLU A C 1
ATOM 661 O O . GLU A 1 82 ? 6.990 -11.024 -7.188 1.00 93.81 82 GLU A O 1
ATOM 666 N N . VAL A 1 83 ? 7.102 -8.920 -7.954 1.00 92.56 83 VAL A N 1
ATOM 667 C CA . VAL A 1 83 ? 7.404 -8.323 -6.644 1.00 92.56 83 VAL A CA 1
ATOM 668 C C . VAL A 1 83 ? 6.365 -7.290 -6.233 1.00 92.56 83 VAL A C 1
ATOM 670 O O . VAL A 1 83 ? 5.734 -7.452 -5.191 1.00 92.56 83 VAL A O 1
ATOM 673 N N . LEU A 1 84 ? 6.128 -6.247 -7.038 1.00 92.44 84 LEU A N 1
ATOM 674 C CA . LEU A 1 84 ? 5.238 -5.151 -6.623 1.00 92.44 84 LEU A CA 1
ATOM 675 C C . LEU A 1 84 ? 3.791 -5.600 -6.423 1.00 92.44 84 LEU A C 1
ATOM 677 O O . LEU A 1 84 ? 3.154 -5.170 -5.465 1.00 92.44 84 LEU A O 1
ATOM 681 N N . ARG A 1 85 ? 3.259 -6.444 -7.316 1.00 91.56 85 ARG A N 1
ATOM 682 C CA . ARG A 1 85 ? 1.877 -6.927 -7.207 1.00 91.56 85 ARG A CA 1
ATOM 683 C C . ARG A 1 85 ? 1.682 -7.839 -5.981 1.00 91.56 85 ARG A C 1
ATOM 685 O O . ARG A 1 85 ? 0.826 -7.487 -5.174 1.00 91.56 85 ARG A O 1
ATOM 692 N N . PRO A 1 86 ? 2.486 -8.901 -5.762 1.00 94.50 86 PRO A N 1
ATOM 693 C CA . PRO A 1 86 ? 2.382 -9.712 -4.547 1.00 94.50 86 PRO A CA 1
ATOM 694 C C . PRO A 1 86 ? 2.600 -8.910 -3.260 1.00 94.50 86 PRO A C 1
ATOM 696 O O . PRO A 1 86 ? 1.895 -9.114 -2.276 1.00 94.50 86 PRO A O 1
ATOM 699 N N . LEU A 1 87 ? 3.544 -7.959 -3.250 1.00 92.25 87 LEU A N 1
ATOM 700 C CA . LEU A 1 87 ? 3.712 -7.059 -2.106 1.00 92.25 87 LEU A CA 1
ATOM 701 C C . LEU A 1 87 ? 2.462 -6.204 -1.882 1.00 92.25 87 LEU A C 1
ATOM 703 O O . LEU A 1 87 ? 1.993 -6.097 -0.755 1.00 92.25 87 LEU A O 1
ATOM 707 N N . GLY A 1 88 ? 1.886 -5.633 -2.940 1.00 90.12 88 GLY A N 1
ATOM 708 C CA . GLY A 1 88 ? 0.649 -4.859 -2.848 1.00 90.12 88 GLY A CA 1
ATOM 709 C C . GLY A 1 88 ? -0.518 -5.664 -2.267 1.00 90.12 88 GLY A C 1
ATOM 710 O O . GLY A 1 88 ? -1.265 -5.137 -1.443 1.00 90.12 88 GLY A O 1
ATOM 711 N N . GLU A 1 89 ? -0.649 -6.936 -2.648 1.00 93.75 89 GLU A N 1
ATOM 712 C CA . GLU A 1 89 ? -1.645 -7.864 -2.094 1.00 93.75 89 GLU A CA 1
ATOM 713 C C . GLU A 1 89 ? -1.411 -8.106 -0.598 1.00 93.75 89 GLU A C 1
ATOM 715 O O . GLU A 1 89 ? -2.324 -7.882 0.196 1.00 93.75 89 GLU A O 1
ATOM 720 N N . ARG A 1 90 ? -0.173 -8.419 -0.190 1.00 93.06 90 ARG A N 1
ATOM 721 C CA . ARG A 1 90 ? 0.194 -8.602 1.228 1.00 93.06 90 ARG A CA 1
ATOM 722 C C . ARG A 1 90 ? -0.094 -7.366 2.082 1.00 93.06 90 ARG A C 1
ATOM 724 O O . ARG A 1 90 ? -0.562 -7.496 3.207 1.00 93.06 90 ARG A O 1
ATOM 731 N N . PHE A 1 91 ? 0.156 -6.165 1.559 1.00 93.06 91 PHE A N 1
ATOM 732 C CA . PHE A 1 91 ? -0.182 -4.915 2.252 1.00 93.06 91 PHE A CA 1
ATOM 733 C C . PHE A 1 91 ? -1.696 -4.768 2.445 1.00 93.06 91 PHE A C 1
ATOM 735 O O . PHE A 1 91 ? -2.147 -4.383 3.519 1.00 93.06 91 PHE A O 1
ATOM 742 N N . VAL A 1 92 ? -2.496 -5.084 1.420 1.00 92.94 92 VAL A N 1
ATOM 743 C CA . VAL A 1 92 ? -3.965 -5.022 1.507 1.00 92.94 92 VAL A CA 1
ATOM 744 C C . VAL A 1 92 ? -4.511 -6.055 2.489 1.00 92.94 92 VAL A C 1
ATOM 746 O O . VAL A 1 92 ? -5.413 -5.736 3.261 1.00 92.94 92 VAL A O 1
ATOM 749 N N . GLU A 1 93 ? -3.988 -7.277 2.470 1.00 93.44 93 GLU A N 1
ATOM 750 C CA . GLU A 1 93 ? -4.353 -8.319 3.432 1.00 93.44 93 GLU A CA 1
ATOM 751 C C . GLU A 1 93 ? -4.020 -7.887 4.857 1.00 93.44 93 GLU A C 1
ATOM 753 O O . GLU A 1 93 ? -4.892 -7.916 5.724 1.00 93.44 93 GLU A O 1
ATOM 758 N N . ARG A 1 94 ? -2.807 -7.372 5.083 1.00 90.88 94 ARG A N 1
ATOM 759 C CA . ARG A 1 94 ? -2.387 -6.929 6.411 1.00 90.88 94 ARG A CA 1
ATOM 760 C C . ARG A 1 94 ? -3.232 -5.773 6.947 1.00 90.88 94 ARG A C 1
ATOM 762 O O . ARG A 1 94 ? -3.600 -5.789 8.117 1.00 90.88 94 ARG A O 1
ATOM 769 N N . LEU A 1 95 ? -3.589 -4.803 6.105 1.00 91.31 95 LEU A N 1
ATOM 770 C CA . LEU A 1 95 ? -4.495 -3.715 6.491 1.00 91.31 95 LEU A CA 1
ATOM 771 C C . LEU A 1 95 ? -5.870 -4.245 6.930 1.00 91.31 95 LEU A C 1
ATOM 773 O O . LEU A 1 95 ? -6.397 -3.808 7.949 1.00 91.31 95 LEU A O 1
ATOM 777 N N . LYS A 1 96 ? -6.429 -5.236 6.220 1.00 91.06 96 LYS A N 1
ATOM 778 C CA . LYS A 1 96 ? -7.697 -5.877 6.621 1.00 91.06 96 LYS A CA 1
ATOM 779 C C . LYS A 1 96 ? -7.581 -6.598 7.962 1.00 91.06 96 LYS A C 1
ATOM 781 O O . LYS A 1 96 ? -8.502 -6.533 8.772 1.00 91.06 96 LYS A O 1
ATOM 786 N N . GLU A 1 97 ? -6.466 -7.284 8.203 1.00 89.88 97 GLU A N 1
ATOM 787 C CA . GLU A 1 97 ? -6.213 -7.941 9.487 1.00 89.88 97 GLU A CA 1
ATOM 788 C C . GLU A 1 97 ? -6.132 -6.931 10.635 1.00 89.88 97 GLU A C 1
ATOM 790 O O . GLU A 1 97 ? -6.725 -7.165 11.687 1.00 89.88 97 GLU A O 1
ATOM 795 N N . ILE A 1 98 ? -5.439 -5.806 10.433 1.00 87.94 98 ILE A N 1
ATOM 796 C CA . ILE A 1 98 ? -5.324 -4.733 11.429 1.00 87.94 98 ILE A CA 1
ATOM 797 C C . ILE A 1 98 ? -6.691 -4.117 11.728 1.00 87.94 98 ILE A C 1
ATOM 799 O O . ILE A 1 98 ? -7.022 -3.923 12.900 1.00 87.94 98 ILE A O 1
ATOM 803 N N . ASP A 1 99 ? -7.512 -3.857 10.708 1.00 87.12 99 ASP A N 1
ATOM 804 C CA . ASP A 1 99 ? -8.877 -3.355 10.905 1.00 87.12 99 ASP A CA 1
ATOM 805 C C . ASP A 1 99 ? -9.704 -4.353 11.731 1.00 87.12 99 ASP A C 1
ATOM 807 O O . ASP A 1 99 ? -10.310 -4.003 12.749 1.00 87.12 99 ASP A O 1
ATOM 811 N N . GLN A 1 100 ? -9.636 -5.642 11.391 1.00 87.69 100 GLN A N 1
ATOM 812 C CA . GLN A 1 100 ? -10.331 -6.685 12.140 1.00 87.69 100 GLN A CA 1
ATOM 813 C C . GLN A 1 100 ? -9.844 -6.792 13.597 1.00 87.69 100 GLN A C 1
ATOM 815 O O . GLN A 1 100 ? -10.667 -6.848 14.517 1.00 87.69 100 GLN A O 1
ATOM 820 N N . GLN A 1 101 ? -8.530 -6.749 13.832 1.00 85.56 101 GLN A N 1
ATOM 821 C CA . GLN A 1 101 ? -7.927 -6.725 15.170 1.00 85.56 101 GLN A CA 1
ATOM 822 C C . GLN A 1 101 ? -8.376 -5.490 15.959 1.00 85.56 101 GLN A C 1
ATOM 824 O O . GLN A 1 101 ? -8.772 -5.596 17.122 1.00 85.56 101 GLN A O 1
ATOM 829 N N . THR A 1 102 ? -8.409 -4.326 15.317 1.00 85.94 102 THR A N 1
ATOM 830 C CA . THR A 1 102 ? -8.858 -3.067 15.917 1.00 85.94 102 THR A CA 1
ATOM 831 C C . THR A 1 102 ? -10.344 -3.116 16.277 1.00 85.94 102 THR A C 1
ATOM 833 O O . THR A 1 102 ? -10.738 -2.670 17.358 1.00 85.94 102 THR A O 1
ATOM 836 N N . ILE A 1 103 ? -11.191 -3.696 15.421 1.00 85.31 103 ILE A N 1
ATOM 837 C CA . ILE A 1 103 ? -12.617 -3.918 15.698 1.00 85.31 103 ILE A CA 1
ATOM 838 C C . ILE A 1 103 ? -12.795 -4.836 16.910 1.00 85.31 103 ILE A C 1
ATOM 840 O O . ILE A 1 103 ? -13.664 -4.581 17.749 1.00 85.31 103 ILE A O 1
ATOM 844 N N . GLU A 1 104 ? -11.996 -5.898 17.022 1.00 83.06 104 GLU A N 1
ATOM 845 C CA . GLU A 1 104 ? -12.020 -6.795 18.179 1.00 83.06 104 GLU A CA 1
ATOM 846 C C . GLU A 1 104 ? -11.602 -6.084 19.467 1.00 83.06 104 GLU A C 1
ATOM 848 O O . GLU A 1 104 ? -12.341 -6.132 20.449 1.00 83.06 104 GLU A O 1
ATOM 853 N N . LEU A 1 105 ? -10.498 -5.337 19.450 1.00 82.00 105 LEU A N 1
ATOM 854 C CA . LEU A 1 105 ? -10.047 -4.557 20.607 1.00 82.00 105 LEU A CA 1
ATOM 855 C C . LEU A 1 105 ? -11.087 -3.513 21.040 1.00 82.00 105 LEU A C 1
ATOM 857 O O . LEU A 1 105 ? -11.346 -3.330 22.231 1.00 82.00 105 LEU A O 1
ATOM 861 N N . LYS A 1 106 ? -11.765 -2.871 20.079 1.00 81.44 106 LYS A N 1
ATOM 862 C CA . LYS A 1 106 ? -12.874 -1.945 20.357 1.00 81.44 106 LYS A CA 1
ATOM 863 C C . LYS A 1 106 ? -14.080 -2.645 20.988 1.00 81.44 106 LYS A C 1
ATOM 865 O O . LYS A 1 106 ? -14.781 -2.029 21.793 1.00 81.44 106 LYS A O 1
ATOM 870 N N . LYS A 1 107 ? -14.367 -3.910 20.650 1.00 77.69 107 LYS A N 1
ATOM 871 C CA . LYS A 1 107 ? -15.436 -4.684 21.318 1.00 77.69 107 LYS A CA 1
ATOM 872 C C . LYS A 1 107 ? -15.093 -4.926 22.787 1.00 77.69 107 LYS A C 1
ATOM 874 O O . LYS A 1 107 ? -15.982 -4.790 23.631 1.00 77.69 107 LYS A O 1
ATOM 879 N N . ASP A 1 108 ? -13.831 -5.215 23.082 1.00 70.12 108 ASP A N 1
ATOM 880 C CA . ASP A 1 108 ? -13.363 -5.476 24.444 1.00 70.12 108 ASP A CA 1
ATOM 881 C C . ASP A 1 108 ? -13.418 -4.210 25.315 1.00 70.12 108 ASP A C 1
ATOM 883 O O . ASP A 1 108 ? -13.898 -4.263 26.451 1.00 70.12 108 ASP A O 1
ATOM 887 N N . SER A 1 109 ? -13.054 -3.044 24.766 1.00 68.38 109 SER A N 1
ATOM 888 C CA . SER A 1 109 ? -13.115 -1.766 25.494 1.00 68.38 109 SER A CA 1
ATOM 889 C C . SER A 1 109 ? -14.541 -1.221 25.682 1.00 68.38 109 SER A C 1
ATOM 891 O O . SER A 1 109 ? -14.848 -0.633 26.722 1.00 68.38 109 SER A O 1
ATOM 893 N N . THR A 1 110 ? -15.450 -1.445 24.724 1.00 66.19 110 THR A N 1
ATOM 894 C CA . THR A 1 110 ? -16.800 -0.835 24.711 1.00 66.19 110 THR A CA 1
ATOM 895 C C . THR A 1 110 ? -17.944 -1.778 25.088 1.00 66.19 110 THR A C 1
ATOM 897 O O . THR A 1 110 ? -19.110 -1.384 24.992 1.00 66.19 110 THR A O 1
ATOM 900 N N . SER A 1 111 ? -17.658 -3.005 25.540 1.00 67.38 111 SER A N 1
ATOM 901 C CA . SER A 1 111 ? -18.667 -4.068 25.718 1.00 67.38 111 SER A CA 1
ATOM 902 C C . SER A 1 111 ? -19.923 -3.643 26.494 1.00 67.38 111 SER A C 1
ATOM 904 O O . SER A 1 111 ? -21.025 -4.074 26.161 1.00 67.38 111 SER A O 1
ATOM 906 N N . ILE A 1 112 ? -19.792 -2.758 27.486 1.00 66.62 112 ILE A N 1
ATOM 907 C CA . ILE A 1 112 ? -20.920 -2.236 28.276 1.00 66.62 112 ILE A CA 1
ATOM 908 C C . ILE A 1 112 ? -21.762 -1.255 27.462 1.00 66.62 112 ILE A C 1
ATOM 910 O O . ILE A 1 112 ? -22.972 -1.427 27.377 1.00 66.62 112 ILE A O 1
ATOM 914 N N . VAL A 1 113 ? -21.128 -0.256 26.842 1.00 66.75 113 VAL A N 1
ATOM 915 C CA . VAL A 1 113 ? -21.807 0.785 26.053 1.00 66.75 113 VAL A CA 1
ATOM 916 C C . VAL A 1 113 ? -22.499 0.165 24.842 1.00 66.75 113 VAL A C 1
ATOM 918 O O . VAL A 1 113 ? -23.630 0.516 24.525 1.00 66.75 113 VAL A O 1
ATOM 921 N N . ARG A 1 114 ? -21.868 -0.830 24.210 1.00 68.25 114 ARG A N 1
ATOM 922 C CA . ARG A 1 114 ? -22.425 -1.546 23.059 1.00 68.25 114 ARG A CA 1
ATOM 923 C C . ARG A 1 114 ? -23.633 -2.411 23.432 1.00 68.25 114 ARG A C 1
ATOM 925 O O . ARG A 1 114 ? -24.616 -2.422 22.697 1.00 68.25 114 ARG A O 1
ATOM 932 N N . ARG A 1 115 ? -23.591 -3.097 24.583 1.00 69.81 115 ARG A N 1
ATOM 933 C CA . ARG A 1 115 ? -24.742 -3.849 25.125 1.00 69.81 115 ARG A CA 1
ATOM 934 C C . ARG A 1 115 ? -25.902 -2.921 25.482 1.00 69.81 115 ARG A C 1
ATOM 936 O O . ARG A 1 115 ? -27.044 -3.245 25.182 1.00 69.81 115 ARG A O 1
ATOM 943 N N . LEU A 1 116 ? -25.602 -1.759 26.060 1.00 72.56 116 LEU A N 1
ATOM 944 C CA . LEU A 1 116 ? -26.590 -0.726 26.372 1.00 72.56 116 LEU A CA 1
ATOM 945 C C . LEU A 1 116 ? -27.234 -0.151 25.108 1.00 72.56 116 LEU A C 1
ATOM 947 O O . LEU A 1 116 ? -28.452 -0.050 25.040 1.00 72.56 116 LEU A O 1
ATOM 951 N N . GLY A 1 117 ? -26.428 0.170 24.092 1.00 76.12 117 GLY A N 1
ATOM 952 C CA . GLY A 1 117 ? -26.912 0.657 22.801 1.00 76.12 117 GLY A CA 1
ATOM 953 C C . GLY A 1 117 ? -27.803 -0.361 22.086 1.00 76.12 117 GLY A C 1
ATOM 954 O O . GLY A 1 117 ? -28.850 0.008 21.566 1.00 76.12 117 GLY A O 1
ATOM 955 N N . ALA A 1 118 ? -27.444 -1.650 22.120 1.00 78.31 118 ALA A N 1
ATOM 956 C CA . ALA A 1 118 ? -28.283 -2.719 21.578 1.00 78.31 118 ALA A CA 1
ATOM 957 C C . ALA A 1 118 ? -29.612 -2.863 22.343 1.00 78.31 118 ALA A C 1
ATOM 959 O O . ALA A 1 118 ? -30.665 -2.982 21.721 1.00 78.31 118 ALA A O 1
ATOM 960 N N . ALA A 1 119 ? -29.583 -2.798 23.679 1.00 77.94 119 ALA A N 1
ATOM 961 C CA . ALA A 1 119 ? -30.791 -2.839 24.504 1.00 77.94 119 ALA A CA 1
ATOM 962 C C . ALA A 1 119 ? -31.709 -1.628 24.250 1.00 77.94 119 ALA A C 1
ATOM 964 O O . ALA A 1 119 ? -32.917 -1.796 24.108 1.00 77.94 119 ALA A O 1
ATOM 965 N N . LEU A 1 120 ? -31.137 -0.426 24.116 1.00 80.38 120 LEU A N 1
ATOM 966 C CA . LEU A 1 120 ? -31.860 0.797 23.750 1.00 80.38 120 LEU A CA 1
ATOM 967 C C . LEU A 1 120 ? -32.484 0.705 22.352 1.00 80.38 120 LEU A C 1
ATOM 969 O O . LEU A 1 120 ? -33.631 1.105 22.175 1.00 80.38 120 LEU A O 1
ATOM 973 N N . ALA A 1 121 ? -31.767 0.145 21.373 1.00 82.50 121 ALA A N 1
ATOM 974 C CA . ALA A 1 121 ? -32.289 -0.059 20.022 1.00 82.50 121 ALA A CA 1
ATOM 975 C C . ALA A 1 121 ? -33.487 -1.023 20.002 1.00 82.50 121 ALA A C 1
ATOM 977 O O . ALA A 1 121 ? -34.469 -0.765 19.313 1.00 82.50 121 ALA A O 1
ATOM 978 N N . ILE A 1 122 ? -33.442 -2.100 20.794 1.00 79.69 122 ILE A N 1
ATOM 979 C CA . ILE A 1 122 ? -34.579 -3.019 20.955 1.00 79.69 122 ILE A CA 1
ATOM 980 C C . ILE A 1 122 ? -35.749 -2.294 21.636 1.00 79.69 122 ILE A C 1
ATOM 982 O O . ILE A 1 122 ? -36.876 -2.363 21.152 1.00 79.69 122 ILE A O 1
ATOM 986 N N . ALA A 1 123 ? -35.488 -1.546 22.710 1.00 75.62 123 ALA A N 1
ATOM 987 C CA . ALA A 1 123 ? -36.514 -0.814 23.453 1.00 75.62 123 ALA A CA 1
ATOM 988 C C . ALA A 1 123 ? -37.227 0.281 22.631 1.00 75.62 123 ALA A C 1
ATOM 990 O O . ALA A 1 123 ? -38.352 0.637 22.966 1.00 75.62 123 ALA A O 1
ATOM 991 N N . LEU A 1 124 ? -36.605 0.793 21.560 1.00 79.88 124 LEU A N 1
ATOM 992 C CA . LEU A 1 124 ? -37.226 1.734 20.614 1.00 79.88 124 LEU A CA 1
ATOM 993 C C . LEU A 1 124 ? -38.251 1.081 19.676 1.00 79.88 124 LEU A C 1
ATOM 995 O O . LEU A 1 124 ? -39.163 1.756 19.211 1.00 79.88 124 LEU A O 1
ATOM 999 N N . ILE A 1 125 ? -38.077 -0.202 19.354 1.00 84.94 125 ILE A N 1
ATOM 1000 C CA . ILE A 1 125 ? -38.880 -0.913 18.342 1.00 84.94 125 ILE A CA 1
ATOM 1001 C C . ILE A 1 125 ? -39.985 -1.750 19.007 1.00 84.94 125 ILE A C 1
ATOM 1003 O O . ILE A 1 125 ? -40.984 -2.101 18.380 1.00 84.94 125 ILE A O 1
ATOM 1007 N N . VAL A 1 126 ? -39.828 -2.070 20.292 1.00 81.38 126 VAL A N 1
ATOM 1008 C CA . VAL A 1 126 ? -40.801 -2.849 21.059 1.00 81.38 126 VAL A CA 1
ATOM 1009 C C . VAL A 1 126 ? -41.998 -1.965 21.457 1.00 81.38 126 VAL A C 1
ATOM 1011 O O . VAL A 1 126 ? -41.799 -0.915 22.067 1.00 81.38 126 VAL A O 1
ATOM 1014 N N . PRO A 1 127 ? -43.250 -2.390 21.191 1.00 76.06 127 PRO A N 1
ATOM 1015 C CA . PRO A 1 127 ? -44.459 -1.628 21.507 1.00 76.06 127 PRO A CA 1
ATOM 1016 C C . PRO A 1 127 ? -44.840 -1.769 22.991 1.00 76.06 127 PRO A C 1
ATOM 1018 O O . PRO A 1 127 ? -45.937 -2.207 23.331 1.00 76.06 127 PRO A O 1
ATOM 1021 N N . VAL A 1 128 ? -43.915 -1.436 23.893 1.00 80.75 128 VAL A N 1
ATOM 1022 C CA . VAL A 1 128 ? -44.147 -1.411 25.341 1.00 80.75 128 VAL A CA 1
ATOM 1023 C C . VAL A 1 128 ? -43.990 0.035 25.821 1.00 80.75 128 VAL A C 1
ATOM 1025 O O . VAL A 1 128 ? -42.913 0.617 25.657 1.00 80.75 128 VAL A O 1
ATOM 1028 N N . PRO A 1 129 ? -45.038 0.646 26.403 1.00 81.56 129 PRO A N 1
ATOM 1029 C CA . PRO A 1 129 ? -44.953 2.012 26.907 1.00 81.56 129 PRO A CA 1
ATOM 1030 C C . PRO A 1 129 ? -43.857 2.119 27.977 1.00 81.56 129 PRO A C 1
ATOM 1032 O O . PRO A 1 129 ? -43.690 1.218 28.796 1.00 81.56 129 PRO A O 1
ATOM 1035 N N . PHE A 1 130 ? -43.093 3.215 27.953 1.00 81.56 130 PHE A N 1
ATOM 1036 C CA . PHE A 1 130 ? -41.972 3.497 28.868 1.00 81.56 130 PHE A CA 1
ATOM 1037 C C . PHE A 1 130 ? -40.768 2.528 28.798 1.00 81.56 130 PHE A C 1
ATOM 1039 O O . PHE A 1 130 ? -39.822 2.668 29.578 1.00 81.56 130 PHE A O 1
ATOM 1046 N N . ALA A 1 131 ? -40.727 1.577 27.854 1.00 79.31 131 ALA A N 1
ATOM 1047 C CA . ALA A 1 131 ? -39.601 0.645 27.711 1.00 79.31 131 ALA A CA 1
ATOM 1048 C C . ALA A 1 131 ? -38.271 1.357 27.414 1.00 79.31 131 ALA A C 1
ATOM 1050 O O . ALA A 1 131 ? -37.232 0.992 27.960 1.00 79.31 131 ALA A O 1
ATOM 1051 N N . PHE A 1 132 ? -38.290 2.411 26.597 1.00 81.75 132 PHE A N 1
ATOM 1052 C CA . PHE A 1 132 ? -37.093 3.194 26.296 1.00 81.75 132 PHE A CA 1
ATOM 1053 C C . PHE A 1 132 ? -36.546 3.919 27.536 1.00 81.75 132 PHE A C 1
ATOM 1055 O O . PHE A 1 132 ? -35.372 3.774 27.875 1.00 81.75 132 PHE A O 1
ATOM 1062 N N . GLU A 1 133 ? -37.405 4.653 28.245 1.00 84.06 133 GLU A N 1
ATOM 1063 C CA . GLU A 1 133 ? -37.029 5.452 29.418 1.00 84.06 133 GLU A CA 1
ATOM 1064 C C . GLU A 1 133 ? -36.519 4.574 30.565 1.00 84.06 133 GLU A C 1
ATOM 1066 O O . GLU A 1 133 ? -35.485 4.867 31.170 1.00 84.06 133 GLU A O 1
ATOM 1071 N N . THR A 1 134 ? -37.183 3.447 30.824 1.00 83.38 134 THR A N 1
ATOM 1072 C CA . THR A 1 134 ? -36.746 2.477 31.839 1.00 83.38 134 THR A CA 1
ATOM 1073 C C . THR A 1 134 ? -35.393 1.860 31.484 1.00 83.38 134 THR A C 1
ATOM 1075 O O . THR A 1 134 ? -34.493 1.834 32.327 1.00 83.38 134 THR A O 1
ATOM 1078 N N . THR A 1 135 ? -35.196 1.448 30.228 1.00 82.56 135 THR A N 1
ATOM 1079 C CA . THR A 1 135 ? -33.921 0.879 29.755 1.00 82.56 135 THR A CA 1
ATOM 1080 C C . THR A 1 135 ? -32.783 1.900 29.829 1.00 82.56 135 THR A C 1
ATOM 1082 O O . THR A 1 135 ? -31.673 1.560 30.245 1.00 82.56 135 THR A O 1
ATOM 1085 N N . LEU A 1 136 ? -33.054 3.167 29.496 1.00 84.69 136 LEU A N 1
ATOM 1086 C CA . LEU A 1 136 ? -32.090 4.263 29.610 1.00 84.69 136 LEU A CA 1
ATOM 1087 C C . LEU A 1 136 ? -31.696 4.519 31.071 1.00 84.69 136 LEU A C 1
ATOM 1089 O O . LEU A 1 136 ? -30.511 4.643 31.379 1.00 84.69 136 LEU A O 1
ATOM 1093 N N . THR A 1 137 ? -32.673 4.544 31.978 1.00 83.56 137 THR A N 1
ATOM 1094 C CA . THR A 1 137 ? -32.445 4.838 33.399 1.00 83.56 137 THR A CA 1
ATOM 1095 C C . THR A 1 137 ? -31.657 3.718 34.082 1.00 83.56 137 THR A C 1
ATOM 1097 O O . THR A 1 137 ? -30.632 3.974 34.715 1.00 83.56 137 THR A O 1
ATOM 1100 N N . VAL A 1 138 ? -32.071 2.459 33.894 1.00 83.19 138 VAL A N 1
ATOM 1101 C CA . VAL A 1 138 ? -31.356 1.281 34.420 1.00 83.19 138 VAL A CA 1
ATOM 1102 C C . VAL A 1 138 ? -29.956 1.188 33.820 1.00 83.19 138 VAL A C 1
ATOM 1104 O O . VAL A 1 138 ? -28.987 0.900 34.522 1.00 83.19 138 VAL A O 1
ATOM 1107 N N . GLY A 1 139 ? -29.835 1.486 32.527 1.00 81.69 139 GLY A N 1
ATOM 1108 C CA . GLY A 1 139 ? -28.563 1.520 31.831 1.00 81.69 139 GLY A CA 1
ATOM 1109 C C . GLY A 1 139 ? -27.599 2.570 32.394 1.00 81.69 139 GLY A C 1
ATOM 1110 O O . GLY A 1 139 ? -26.442 2.247 32.667 1.00 81.69 139 GLY A O 1
ATOM 1111 N N . LEU A 1 140 ? -28.066 3.799 32.639 1.00 83.31 140 LEU A N 1
ATOM 1112 C CA . LEU A 1 140 ? -27.262 4.855 33.264 1.00 83.31 140 LEU A CA 1
ATOM 1113 C C . LEU A 1 140 ? -26.794 4.454 34.664 1.00 83.31 140 LEU A C 1
ATOM 1115 O O . LEU A 1 140 ? -25.602 4.573 34.939 1.00 83.31 140 LEU A O 1
ATOM 1119 N N . ILE A 1 141 ? -27.692 3.922 35.502 1.00 80.81 141 ILE A N 1
ATOM 1120 C CA . ILE A 1 141 ? -27.375 3.445 36.859 1.00 80.81 141 ILE A CA 1
ATOM 1121 C C . ILE A 1 141 ? -26.325 2.330 36.816 1.00 80.81 141 ILE A C 1
ATOM 1123 O O . ILE A 1 141 ? -25.368 2.340 37.589 1.00 80.81 141 ILE A O 1
ATOM 1127 N N . TYR A 1 142 ? -26.468 1.372 35.899 1.00 80.31 142 TYR A N 1
ATOM 1128 C CA . TYR A 1 142 ? -25.509 0.281 35.750 1.00 80.31 142 TYR A CA 1
ATOM 1129 C C . TYR A 1 142 ? -24.126 0.787 35.317 1.00 80.31 142 TYR A C 1
ATOM 1131 O O . TYR A 1 142 ? -23.107 0.325 35.835 1.00 80.31 142 TYR A O 1
ATOM 1139 N N . VAL A 1 143 ? -24.066 1.764 34.404 1.00 80.25 143 VAL A N 1
ATOM 1140 C CA . VAL A 1 143 ? -22.803 2.375 33.959 1.00 80.25 143 VAL A CA 1
ATOM 1141 C C . VAL A 1 143 ? -22.128 3.145 35.089 1.00 80.25 143 VAL A C 1
ATOM 1143 O O . VAL A 1 143 ? -20.927 2.964 35.296 1.00 80.25 143 VAL A O 1
ATOM 1146 N N . THR A 1 144 ? -22.859 3.972 35.842 1.00 77.00 144 THR A N 1
ATOM 1147 C CA . THR A 1 144 ? -22.293 4.693 36.994 1.00 77.00 144 THR A CA 1
ATOM 1148 C C . THR A 1 144 ? -21.855 3.736 38.092 1.00 77.00 144 THR A C 1
ATOM 1150 O O . THR A 1 144 ? -20.732 3.864 38.575 1.00 77.00 144 THR A O 1
ATOM 1153 N N . TYR A 1 145 ? -22.666 2.732 38.430 1.00 79.00 145 TYR A N 1
ATOM 1154 C CA . TYR A 1 145 ? -22.291 1.703 39.401 1.00 79.00 145 TYR A CA 1
ATOM 1155 C C . TYR A 1 145 ? -21.006 0.982 38.989 1.00 79.00 145 TYR A C 1
ATOM 1157 O O . TYR A 1 145 ? -20.075 0.860 39.786 1.00 79.00 145 TYR A O 1
ATOM 1165 N N . LYS A 1 146 ? -20.906 0.560 37.725 1.00 75.62 146 LYS A N 1
ATOM 1166 C CA . LYS A 1 146 ? -19.722 -0.133 37.211 1.00 75.62 146 LYS A CA 1
ATOM 1167 C C . LYS A 1 146 ? -18.486 0.763 37.162 1.00 75.62 146 LYS A C 1
ATOM 1169 O O . LYS A 1 146 ? -17.392 0.273 37.402 1.00 75.62 146 LYS A O 1
ATOM 1174 N N . LYS A 1 147 ? -18.650 2.063 36.898 1.00 73.06 147 LYS A N 1
ATOM 1175 C CA . LYS A 1 147 ? -17.560 3.051 36.931 1.00 73.06 147 LYS A CA 1
ATOM 1176 C C . LYS A 1 147 ? -17.035 3.291 38.353 1.00 73.06 147 LYS A C 1
ATOM 1178 O O . LYS A 1 147 ? -15.848 3.527 38.528 1.00 73.06 147 LYS A O 1
ATOM 1183 N N . ILE A 1 148 ? -17.908 3.223 39.359 1.00 72.69 148 ILE A N 1
ATOM 1184 C CA . ILE A 1 148 ? -17.550 3.415 40.776 1.00 72.69 148 ILE A CA 1
ATOM 1185 C C . ILE A 1 148 ? -16.950 2.136 41.383 1.00 72.69 148 ILE A C 1
ATOM 1187 O O . ILE A 1 148 ? -16.053 2.211 42.215 1.00 72.69 148 ILE A O 1
ATOM 1191 N N . THR A 1 149 ? -17.422 0.962 40.959 1.00 75.12 149 THR A N 1
ATOM 1192 C CA . THR A 1 149 ? -16.966 -0.352 41.456 1.00 75.12 149 THR A CA 1
ATOM 1193 C C . THR A 1 149 ? -15.818 -0.956 40.644 1.00 75.12 149 THR A C 1
ATOM 1195 O O . THR A 1 149 ? -15.423 -2.099 40.878 1.00 75.12 149 THR A O 1
ATOM 1198 N N . GLU A 1 150 ? -15.269 -0.199 39.691 1.00 73.81 150 GLU A N 1
ATOM 1199 C CA . GLU A 1 150 ? -14.207 -0.664 38.808 1.00 73.81 150 GLU A CA 1
ATOM 1200 C C . GLU A 1 150 ? -12.924 -0.966 39.594 1.00 73.81 150 GLU A C 1
ATOM 1202 O O . GLU A 1 150 ? -12.394 -0.123 40.324 1.00 73.81 150 GLU A O 1
ATOM 1207 N N . LYS A 1 151 ? -12.399 -2.188 39.448 1.00 80.19 151 LYS A N 1
ATOM 1208 C CA . LYS A 1 151 ? -11.132 -2.566 40.079 1.00 80.19 151 LYS A CA 1
ATOM 1209 C C . LYS A 1 151 ? -9.978 -1.841 39.385 1.00 80.19 151 LYS A C 1
ATOM 1211 O O . LYS A 1 151 ? -9.998 -1.632 38.174 1.00 80.19 151 LYS A O 1
ATOM 1216 N N . LYS A 1 152 ? -8.910 -1.532 40.131 1.00 77.69 152 LYS A N 1
ATOM 1217 C CA . LYS A 1 152 ? -7.684 -0.927 39.568 1.00 77.69 152 LYS A CA 1
ATOM 1218 C C . LYS A 1 152 ? -7.110 -1.738 38.395 1.00 77.69 152 LYS A C 1
ATOM 1220 O O . LYS A 1 152 ? -6.623 -1.155 37.434 1.00 77.69 152 LYS A O 1
ATOM 1225 N N . GLU A 1 153 ? -7.218 -3.063 38.449 1.00 74.88 153 GLU A N 1
ATOM 1226 C CA . GLU A 1 153 ? -6.790 -3.978 37.381 1.00 74.88 153 GLU A CA 1
ATOM 1227 C C . GLU A 1 153 ? -7.591 -3.804 36.080 1.00 74.88 153 GLU A C 1
ATOM 1229 O O . GLU A 1 153 ? -7.038 -3.922 34.989 1.00 74.88 153 GLU A O 1
ATOM 1234 N N . ASP A 1 154 ? -8.883 -3.487 36.169 1.00 71.88 154 ASP A N 1
ATOM 1235 C CA . ASP A 1 154 ? -9.749 -3.294 34.999 1.00 71.88 154 ASP A CA 1
ATOM 1236 C C . ASP A 1 154 ? -9.454 -1.960 34.303 1.00 71.88 154 ASP A C 1
ATOM 1238 O O . ASP A 1 154 ? -9.413 -1.892 33.075 1.00 71.88 154 ASP A O 1
ATOM 1242 N N . LEU A 1 155 ? -9.131 -0.926 35.084 1.00 74.44 155 LEU A N 1
ATOM 1243 C CA . LEU A 1 155 ? -8.624 0.357 34.589 1.00 74.44 155 LEU A CA 1
ATOM 1244 C C . LEU A 1 155 ? -7.295 0.210 33.833 1.00 74.44 155 LEU A C 1
ATOM 1246 O O . LEU A 1 155 ? -7.128 0.799 32.765 1.00 74.44 155 LEU A O 1
ATOM 1250 N N . ILE A 1 156 ? -6.361 -0.588 34.363 1.00 76.94 156 ILE A N 1
ATOM 1251 C CA . ILE A 1 156 ? -5.076 -0.868 33.700 1.00 76.94 156 ILE A CA 1
ATOM 1252 C C . ILE A 1 156 ? -5.310 -1.627 32.389 1.00 76.94 156 ILE A C 1
ATOM 1254 O O . ILE A 1 156 ? -4.750 -1.253 31.360 1.00 76.94 156 ILE A O 1
ATOM 1258 N N . ARG A 1 157 ? -6.187 -2.639 32.397 1.00 74.56 157 ARG A N 1
ATOM 1259 C CA . ARG A 1 157 ? -6.555 -3.392 31.188 1.00 74.56 157 ARG A CA 1
ATOM 1260 C C . ARG A 1 157 ? -7.188 -2.506 30.118 1.00 74.56 157 ARG A C 1
ATOM 1262 O O . ARG A 1 157 ? -6.787 -2.590 28.964 1.00 74.56 157 ARG A O 1
ATOM 1269 N N . LYS A 1 158 ? -8.126 -1.627 30.483 1.00 77.69 158 LYS A N 1
ATOM 1270 C CA . LYS A 1 158 ? -8.733 -0.675 29.537 1.00 77.69 158 LYS A CA 1
ATOM 1271 C C . LYS A 1 158 ? -7.696 0.244 28.901 1.00 77.69 158 LYS A C 1
ATOM 1273 O O . LYS A 1 158 ? -7.689 0.373 27.682 1.00 77.69 158 LYS A O 1
ATOM 1278 N N . ARG A 1 159 ? -6.792 0.813 29.705 1.00 79.50 159 ARG A N 1
ATOM 1279 C CA . ARG A 1 159 ? -5.712 1.671 29.199 1.00 79.50 159 ARG A CA 1
ATOM 1280 C C . ARG A 1 159 ? -4.798 0.915 28.234 1.00 79.50 159 ARG A C 1
ATOM 1282 O O . ARG A 1 159 ? -4.501 1.427 27.166 1.00 79.50 159 ARG A O 1
ATOM 1289 N N . HIS A 1 160 ? -4.429 -0.322 28.565 1.00 81.19 160 HIS A N 1
ATOM 1290 C CA . HIS A 1 160 ? -3.634 -1.167 27.672 1.00 81.19 160 HIS A CA 1
ATOM 1291 C C . HIS A 1 160 ? -4.355 -1.440 26.341 1.00 81.19 160 HIS A C 1
ATOM 1293 O O . HIS A 1 160 ? -3.727 -1.435 25.286 1.00 81.19 160 HIS A O 1
ATOM 1299 N N . VAL A 1 161 ? -5.668 -1.690 26.362 1.00 81.31 161 VAL A N 1
ATOM 1300 C CA . VAL A 1 161 ? -6.450 -1.903 25.132 1.00 81.31 161 VAL A CA 1
ATOM 1301 C C . VAL A 1 161 ? -6.516 -0.624 24.292 1.00 81.31 161 VAL A C 1
ATOM 1303 O O . VAL A 1 161 ? -6.353 -0.690 23.079 1.00 81.31 161 VAL A O 1
ATOM 1306 N N . GLU A 1 162 ? -6.713 0.540 24.913 1.00 82.25 162 GLU A N 1
ATOM 1307 C CA . GLU A 1 162 ? -6.698 1.839 24.223 1.00 82.25 162 GLU A CA 1
ATOM 1308 C C . GLU A 1 162 ? -5.326 2.161 23.617 1.00 82.25 162 GLU A C 1
ATOM 1310 O O . GLU A 1 162 ? -5.246 2.621 22.477 1.00 82.25 162 GLU A O 1
ATOM 1315 N N . ASP A 1 163 ? -4.247 1.875 24.348 1.00 85.12 163 ASP A N 1
ATOM 1316 C CA . ASP A 1 163 ? -2.881 2.031 23.856 1.00 85.12 163 ASP A CA 1
ATOM 1317 C C . ASP A 1 163 ? -2.622 1.112 22.654 1.00 85.12 163 ASP A C 1
ATOM 1319 O O . ASP A 1 163 ? -2.090 1.573 21.647 1.00 85.12 163 ASP A O 1
ATOM 1323 N N . LEU A 1 164 ? -3.070 -0.146 22.709 1.00 84.94 164 LEU A N 1
ATOM 1324 C CA . LEU A 1 164 ? -2.929 -1.096 21.604 1.00 84.94 164 LEU A CA 1
ATOM 1325 C C . LEU A 1 164 ? -3.734 -0.674 20.364 1.00 84.94 164 LEU A C 1
ATOM 1327 O O . LEU A 1 164 ? -3.228 -0.764 19.251 1.00 84.94 164 LEU A O 1
ATOM 1331 N N . ILE A 1 165 ? -4.954 -0.149 20.542 1.00 85.56 165 ILE A N 1
ATOM 1332 C CA . ILE A 1 165 ? -5.750 0.425 19.441 1.00 85.56 165 ILE A CA 1
ATOM 1333 C C . ILE A 1 165 ? -4.986 1.570 18.771 1.00 85.56 165 ILE A C 1
ATOM 1335 O O . ILE A 1 165 ? -4.937 1.640 17.545 1.00 85.56 165 ILE A O 1
ATOM 1339 N N . ARG A 1 166 ? -4.374 2.458 19.561 1.00 87.00 166 ARG A N 1
ATOM 1340 C CA . ARG A 1 166 ? -3.592 3.580 19.032 1.00 87.00 166 ARG A CA 1
ATOM 1341 C C . ARG A 1 166 ? -2.356 3.104 18.268 1.00 87.00 166 ARG A C 1
ATOM 1343 O O . ARG A 1 166 ? -2.029 3.687 17.240 1.00 87.00 166 ARG A O 1
ATOM 1350 N N . GLU A 1 167 ? -1.668 2.070 18.747 1.00 87.56 167 GLU A N 1
ATOM 1351 C CA . GLU A 1 167 ? -0.532 1.492 18.019 1.00 87.56 167 GLU A CA 1
ATOM 1352 C C . GLU A 1 167 ? -0.975 0.832 16.705 1.00 87.56 167 GLU A C 1
ATOM 1354 O O . GLU A 1 167 ? -0.357 1.082 15.674 1.00 87.56 167 GLU A O 1
ATOM 1359 N N . CYS A 1 168 ? -2.092 0.097 16.693 1.00 87.31 168 CYS A N 1
ATOM 1360 C CA . CYS A 1 168 ? -2.668 -0.446 15.458 1.00 87.31 168 CYS A CA 1
ATOM 1361 C C . CYS A 1 168 ? -2.996 0.650 14.430 1.00 87.31 168 CYS A C 1
ATOM 1363 O O . CYS A 1 168 ? -2.675 0.488 13.258 1.00 87.31 168 CYS A O 1
ATOM 1365 N N . GLN A 1 169 ? -3.556 1.785 14.865 1.00 88.88 169 GLN A N 1
ATOM 1366 C CA . GLN A 1 169 ? -3.848 2.920 13.977 1.00 88.88 169 GLN A CA 1
ATOM 1367 C C . GLN A 1 169 ? -2.582 3.533 13.368 1.00 88.88 169 GLN A C 1
ATOM 1369 O O . GLN A 1 169 ? -2.533 3.781 12.171 1.00 88.88 169 GLN A O 1
ATOM 1374 N N . LYS A 1 170 ? -1.522 3.724 14.162 1.00 90.06 170 LYS A N 1
ATOM 1375 C CA . LYS A 1 170 ? -0.241 4.228 13.634 1.00 90.06 170 LYS A CA 1
ATOM 1376 C C . LYS A 1 170 ? 0.352 3.299 12.580 1.00 90.06 170 LYS A C 1
ATOM 1378 O O . LYS A 1 170 ? 0.938 3.758 11.606 1.00 90.06 170 LYS A O 1
ATOM 1383 N N . VAL A 1 171 ? 0.242 1.993 12.806 1.00 89.62 171 VAL A N 1
ATOM 1384 C CA . VAL A 1 171 ? 0.723 0.976 11.870 1.00 89.62 171 VAL A CA 1
ATOM 1385 C C . VAL A 1 171 ? -0.100 0.992 10.584 1.00 89.62 171 VAL A C 1
ATOM 1387 O O . VAL A 1 171 ? 0.472 0.906 9.502 1.00 89.62 171 VAL A O 1
ATOM 1390 N N . GLU A 1 172 ? -1.423 1.110 10.697 1.00 90.19 172 GLU A N 1
ATOM 1391 C CA . GLU A 1 172 ? -2.330 1.261 9.557 1.00 90.19 172 GLU A CA 1
ATOM 1392 C C . GLU A 1 172 ? -1.934 2.473 8.703 1.00 90.19 172 GLU A C 1
ATOM 1394 O O . GLU A 1 172 ? -1.674 2.322 7.507 1.00 90.19 172 GLU A O 1
ATOM 1399 N N . ASP A 1 173 ? -1.756 3.634 9.341 1.00 91.88 173 ASP A N 1
ATOM 1400 C CA . ASP A 1 173 ? -1.311 4.866 8.686 1.00 91.88 173 ASP A CA 1
ATOM 1401 C C . ASP A 1 173 ? 0.064 4.691 8.014 1.00 91.88 173 ASP A C 1
ATOM 1403 O O . ASP A 1 173 ? 0.267 5.145 6.884 1.00 91.88 173 ASP A O 1
ATOM 1407 N N . SER A 1 174 ? 1.011 4.009 8.674 1.00 91.56 174 SER A N 1
ATOM 1408 C CA . SER A 1 174 ? 2.351 3.723 8.131 1.00 91.56 174 SER A CA 1
ATOM 1409 C C . SER A 1 174 ? 2.276 2.869 6.866 1.00 91.56 174 SER A C 1
ATOM 1411 O O . SER A 1 174 ? 2.833 3.230 5.826 1.00 91.56 174 SER A O 1
ATOM 1413 N N . LEU A 1 175 ? 1.523 1.765 6.917 1.00 92.06 175 LEU A N 1
ATOM 1414 C CA . LEU A 1 175 ? 1.347 0.855 5.785 1.00 92.06 175 LEU A CA 1
ATOM 1415 C C . LEU A 1 175 ? 0.651 1.541 4.608 1.00 92.06 175 LEU A C 1
ATOM 1417 O O . LEU A 1 175 ? 1.046 1.346 3.452 1.00 92.06 175 LEU A O 1
ATOM 1421 N N . GLU A 1 176 ? -0.377 2.345 4.878 1.00 91.75 176 GLU A N 1
ATOM 1422 C CA . GLU A 1 176 ? -1.100 3.074 3.841 1.00 91.75 176 GLU A CA 1
ATOM 1423 C C . GLU A 1 176 ? -0.228 4.161 3.200 1.00 91.75 176 GLU A C 1
ATOM 1425 O O . GLU A 1 176 ? -0.191 4.280 1.969 1.00 91.75 176 GLU A O 1
ATOM 1430 N N . THR A 1 177 ? 0.549 4.880 4.012 1.00 93.75 177 THR A N 1
ATOM 1431 C CA . THR A 1 177 ? 1.519 5.877 3.544 1.00 93.75 177 THR A CA 1
ATOM 1432 C C . THR A 1 177 ? 2.582 5.224 2.668 1.00 93.75 177 THR A C 1
ATOM 1434 O O . THR A 1 177 ? 2.758 5.628 1.518 1.00 93.75 177 THR A O 1
ATOM 1437 N N . PHE A 1 178 ? 3.218 4.143 3.131 1.00 93.06 178 PHE A N 1
ATOM 1438 C CA . PHE A 1 178 ? 4.242 3.435 2.359 1.00 93.06 178 PHE A CA 1
ATOM 1439 C C . PHE A 1 178 ? 3.698 2.921 1.020 1.00 93.06 178 PHE A C 1
ATOM 1441 O O . PHE A 1 178 ? 4.317 3.085 -0.039 1.00 93.06 178 PHE A O 1
ATOM 1448 N N . LYS A 1 179 ? 2.497 2.333 1.035 1.00 92.12 179 LYS A N 1
ATOM 1449 C CA . LYS A 1 179 ? 1.829 1.861 -0.179 1.00 92.12 179 LYS A CA 1
ATOM 1450 C C . LYS A 1 179 ? 1.597 3.005 -1.171 1.00 92.12 179 LYS A C 1
ATOM 1452 O O . LYS A 1 179 ? 1.881 2.846 -2.360 1.00 92.12 179 LYS A O 1
ATOM 1457 N N . LYS A 1 180 ? 1.069 4.137 -0.700 1.00 93.50 180 LYS A N 1
ATOM 1458 C CA . LYS A 1 180 ? 0.690 5.284 -1.536 1.00 93.50 180 LYS A CA 1
ATOM 1459 C C . LYS A 1 180 ? 1.898 6.050 -2.071 1.00 93.50 180 LYS A C 1
ATOM 1461 O O . LYS A 1 180 ? 1.883 6.460 -3.229 1.00 93.50 180 LYS A O 1
ATOM 1466 N N . GLU A 1 181 ? 2.924 6.238 -1.252 1.00 92.56 181 GLU A N 1
ATOM 1467 C CA . GLU A 1 181 ? 4.073 7.091 -1.571 1.00 92.56 181 GLU A CA 1
ATOM 1468 C C . GLU A 1 181 ? 5.215 6.341 -2.255 1.00 92.56 181 GLU A C 1
ATOM 1470 O 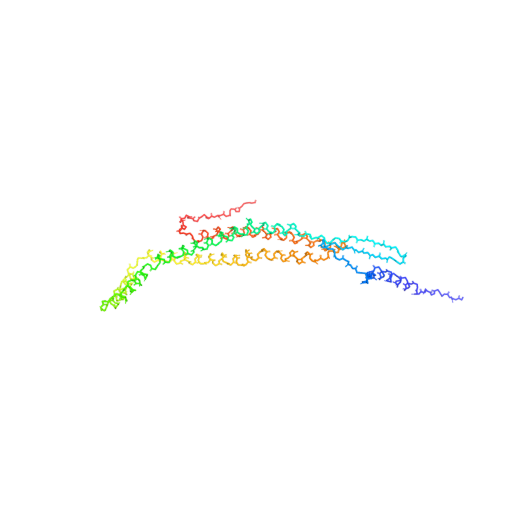O . GLU A 1 181 ? 5.952 6.932 -3.048 1.00 92.56 181 GLU A O 1
ATOM 1475 N N . HIS A 1 182 ? 5.355 5.038 -1.998 1.00 92.31 182 HIS A N 1
ATOM 1476 C CA . HIS A 1 182 ? 6.473 4.254 -2.515 1.00 92.31 182 HIS A CA 1
ATOM 1477 C C . HIS A 1 182 ? 6.014 3.141 -3.450 1.00 92.31 182 HIS A C 1
ATOM 1479 O O . HIS A 1 182 ? 6.439 3.116 -4.602 1.00 92.31 182 HIS A O 1
ATOM 1485 N N . LEU A 1 183 ? 5.122 2.252 -3.007 1.00 90.56 183 LEU A N 1
ATOM 1486 C CA . LEU A 1 183 ? 4.811 1.021 -3.746 1.00 90.56 183 LEU A CA 1
ATOM 1487 C C . LEU A 1 183 ? 4.036 1.273 -5.049 1.00 90.56 183 LEU A C 1
ATOM 1489 O O . LEU A 1 183 ? 4.427 0.787 -6.111 1.00 90.56 183 LEU A O 1
ATOM 1493 N N . VAL A 1 184 ? 2.953 2.053 -4.983 1.00 91.56 184 VAL A N 1
ATOM 1494 C CA . VAL A 1 184 ? 2.115 2.392 -6.147 1.00 91.56 184 VAL A CA 1
ATOM 1495 C C . VAL A 1 184 ? 2.875 3.209 -7.204 1.00 91.56 184 VAL A C 1
ATOM 1497 O O . VAL A 1 184 ? 2.832 2.830 -8.378 1.00 91.56 184 VAL A O 1
ATOM 1500 N N . PRO A 1 185 ? 3.579 4.304 -6.856 1.00 93.88 185 PRO A N 1
ATOM 1501 C CA . PRO A 1 185 ? 4.241 5.132 -7.860 1.00 93.88 185 PRO A CA 1
ATOM 1502 C C . PRO A 1 185 ? 5.552 4.539 -8.386 1.00 93.88 185 PRO A C 1
ATOM 1504 O O . PRO A 1 185 ? 6.025 5.017 -9.416 1.00 93.88 185 PRO A O 1
ATOM 1507 N N . PHE A 1 186 ? 6.141 3.523 -7.738 1.00 94.56 186 PHE A N 1
ATOM 1508 C CA . PHE A 1 186 ? 7.472 3.006 -8.084 1.00 94.56 186 PHE A CA 1
ATOM 1509 C C . PHE A 1 186 ? 7.628 2.690 -9.575 1.00 94.56 186 PHE A C 1
ATOM 1511 O O . PHE A 1 186 ? 8.536 3.204 -10.229 1.00 94.56 186 PHE A O 1
ATOM 1518 N N . ALA A 1 187 ? 6.729 1.861 -10.115 1.00 92.56 187 ALA A N 1
ATOM 1519 C CA . ALA A 1 187 ? 6.814 1.415 -11.501 1.00 92.56 187 ALA A CA 1
ATOM 1520 C C . ALA A 1 187 ? 6.649 2.583 -12.476 1.00 92.56 187 ALA A C 1
ATOM 1522 O O . ALA A 1 187 ? 7.472 2.760 -13.365 1.00 92.56 187 ALA A O 1
ATOM 1523 N N . THR A 1 188 ? 5.635 3.422 -12.271 1.00 93.06 188 THR A N 1
ATOM 1524 C CA . THR A 1 188 ? 5.350 4.563 -13.148 1.00 93.06 188 THR A CA 1
ATOM 1525 C C . THR A 1 188 ? 6.470 5.604 -13.116 1.00 93.06 188 THR A C 1
ATOM 1527 O O . THR A 1 188 ? 6.821 6.165 -14.152 1.00 93.06 188 THR A O 1
ATOM 1530 N N . LYS A 1 189 ? 7.060 5.853 -11.938 1.00 94.19 189 LYS A N 1
ATOM 1531 C CA . LYS A 1 189 ? 8.206 6.757 -11.769 1.00 94.19 189 LYS A CA 1
ATOM 1532 C C . LYS A 1 189 ? 9.401 6.268 -12.582 1.00 94.19 189 LYS A C 1
ATOM 1534 O O . LYS A 1 189 ? 9.977 7.040 -13.340 1.00 94.19 189 LYS A O 1
ATOM 1539 N N . TRP A 1 190 ? 9.763 4.996 -12.439 1.00 93.31 190 TRP A N 1
ATOM 1540 C CA . TRP A 1 190 ? 10.914 4.436 -13.145 1.00 93.31 190 TRP A CA 1
ATOM 1541 C C . TRP A 1 190 ? 10.669 4.258 -14.642 1.00 93.31 190 TRP A C 1
ATOM 1543 O O . TRP A 1 190 ? 11.568 4.524 -15.429 1.00 93.31 190 TRP A O 1
ATOM 1553 N N . GLU A 1 191 ? 9.451 3.905 -15.049 1.00 91.25 191 GLU A N 1
ATOM 1554 C CA . GLU A 1 191 ? 9.063 3.853 -16.460 1.00 91.25 191 GLU A CA 1
ATOM 1555 C C . GLU A 1 191 ? 9.223 5.224 -17.125 1.00 91.25 191 GLU A C 1
ATOM 1557 O O . GLU A 1 191 ? 9.838 5.313 -18.185 1.00 91.25 191 GLU A O 1
ATOM 1562 N N . ARG A 1 192 ? 8.762 6.298 -16.467 1.00 88.81 192 ARG A N 1
ATOM 1563 C CA . ARG A 1 192 ? 8.964 7.671 -16.943 1.00 88.81 192 ARG A CA 1
ATOM 1564 C C . ARG A 1 192 ? 10.447 8.033 -17.022 1.00 88.81 192 ARG A C 1
ATOM 1566 O O . ARG A 1 192 ? 10.879 8.500 -18.066 1.00 88.81 192 ARG A O 1
ATOM 1573 N N . ASN A 1 193 ? 11.224 7.778 -15.967 1.00 87.25 193 ASN A N 1
ATOM 1574 C CA . ASN A 1 193 ? 12.656 8.099 -15.952 1.00 87.25 193 ASN A CA 1
ATOM 1575 C C . ASN A 1 193 ? 13.414 7.397 -17.091 1.00 87.25 193 ASN A C 1
ATOM 1577 O O . ASN A 1 193 ? 14.251 8.008 -17.747 1.00 87.25 193 ASN A O 1
ATOM 1581 N N . PHE A 1 194 ? 13.111 6.120 -17.350 1.00 84.88 194 PHE A N 1
ATOM 1582 C CA . PHE A 1 194 ? 13.728 5.387 -18.456 1.00 84.88 194 PHE A CA 1
ATOM 1583 C C . PHE A 1 194 ? 13.284 5.909 -19.823 1.00 84.88 194 PHE A C 1
ATOM 1585 O O . PHE A 1 194 ? 14.097 5.941 -20.742 1.00 84.88 194 PHE A O 1
ATOM 1592 N N . GLN A 1 195 ? 12.022 6.325 -19.970 1.00 79.81 195 GLN A N 1
ATOM 1593 C CA . GLN A 1 195 ? 11.521 6.920 -21.210 1.00 79.81 195 GLN A CA 1
ATOM 1594 C C . GLN A 1 195 ? 12.151 8.291 -21.487 1.00 79.81 195 GLN A C 1
ATOM 1596 O O . GLN A 1 195 ? 12.585 8.537 -22.610 1.00 79.81 195 GLN A O 1
ATOM 1601 N N . GLU A 1 196 ? 12.243 9.161 -20.480 1.00 76.25 196 GLU A N 1
ATOM 1602 C CA . GLU A 1 196 ? 12.875 10.482 -20.589 1.00 76.25 196 GLU A CA 1
ATOM 1603 C C . GLU A 1 196 ? 14.341 10.361 -21.017 1.00 76.25 196 GLU A C 1
ATOM 1605 O O . GLU A 1 196 ? 14.736 10.968 -22.010 1.00 76.25 196 GLU A O 1
ATOM 1610 N N . GLU A 1 197 ? 15.113 9.497 -20.355 1.00 69.81 197 GLU A N 1
ATOM 1611 C CA . GLU A 1 197 ? 16.528 9.306 -20.684 1.00 69.81 197 GLU A CA 1
ATOM 1612 C C . GLU A 1 197 ? 16.728 8.553 -22.010 1.00 69.81 197 GLU A C 1
ATOM 1614 O O . GLU A 1 197 ? 17.691 8.794 -22.730 1.00 69.81 197 GLU A O 1
ATOM 1619 N N . SER A 1 198 ? 15.797 7.675 -22.405 1.00 63.22 198 SER A N 1
ATOM 1620 C CA . SER A 1 198 ? 15.861 7.017 -23.721 1.00 63.22 198 SER A CA 1
ATOM 1621 C C . SER A 1 198 ? 15.699 7.981 -24.901 1.00 63.22 198 SER A C 1
ATOM 1623 O O . SER A 1 198 ? 16.099 7.645 -26.015 1.00 63.22 198 SER A O 1
ATOM 1625 N N . ASN A 1 199 ? 15.148 9.174 -24.655 1.00 56.81 199 ASN A N 1
ATOM 1626 C CA . ASN A 1 199 ? 15.033 10.247 -25.639 1.00 56.81 199 ASN A CA 1
ATOM 1627 C C . ASN A 1 199 ? 16.252 11.194 -25.636 1.00 56.81 199 ASN A C 1
ATOM 1629 O O . ASN A 1 199 ? 16.306 12.106 -26.464 1.00 56.81 199 ASN A O 1
ATOM 1633 N N . HIS A 1 200 ? 17.221 11.002 -24.730 1.00 56.03 200 HIS A N 1
ATOM 1634 C CA . HIS A 1 200 ? 18.437 11.813 -24.647 1.00 56.03 200 HIS A CA 1
ATOM 1635 C C . HIS A 1 200 ? 19.476 11.355 -25.686 1.00 56.03 200 HIS A C 1
ATOM 1637 O O . HIS A 1 200 ? 19.802 10.172 -25.806 1.00 56.03 200 HIS A O 1
ATOM 1643 N N . PHE A 1 201 ? 19.991 12.299 -26.480 1.00 51.66 201 PHE A N 1
ATOM 1644 C CA . PHE A 1 201 ? 21.010 12.033 -27.499 1.00 51.66 201 PHE A CA 1
ATOM 1645 C C . PHE A 1 201 ? 22.394 12.016 -26.848 1.00 51.66 201 PHE A C 1
ATOM 1647 O O . PHE A 1 201 ? 22.965 13.070 -26.586 1.00 51.66 201 PHE A O 1
ATOM 1654 N N . VAL A 1 202 ? 22.955 10.823 -26.641 1.00 50.28 202 VAL A N 1
ATOM 1655 C CA . VAL A 1 202 ? 24.306 10.686 -26.078 1.00 50.28 202 VAL A CA 1
ATOM 1656 C C . VAL A 1 202 ? 25.346 11.143 -27.100 1.00 50.28 202 VAL A C 1
ATOM 1658 O O . VAL A 1 202 ? 25.507 10.530 -28.162 1.00 50.28 202 VAL A O 1
ATOM 1661 N N . ASN A 1 203 ? 26.095 12.195 -26.776 1.00 46.22 203 ASN A N 1
ATOM 1662 C CA . ASN A 1 203 ? 27.226 12.626 -27.588 1.00 46.22 203 ASN A CA 1
ATOM 1663 C C . ASN A 1 203 ? 28.400 11.654 -27.392 1.00 46.22 203 ASN A C 1
ATOM 1665 O O . ASN A 1 203 ? 29.000 11.589 -26.323 1.00 46.22 203 ASN A O 1
ATOM 1669 N N . SER A 1 204 ? 28.783 10.920 -28.440 1.00 44.94 204 SER A N 1
ATOM 1670 C CA . SER A 1 204 ? 29.887 9.944 -28.386 1.00 44.94 204 SER A CA 1
ATOM 1671 C C . SER A 1 204 ? 31.261 10.556 -28.081 1.00 44.94 204 SER A C 1
ATOM 1673 O O . SER A 1 204 ? 32.209 9.819 -27.814 1.00 44.94 204 SER A O 1
ATOM 1675 N N . LYS A 1 205 ? 31.380 11.889 -28.114 1.00 44.56 205 LYS A N 1
ATOM 1676 C CA . LYS A 1 205 ? 32.606 12.630 -27.792 1.00 44.56 205 LYS A CA 1
ATOM 1677 C C . LYS A 1 205 ? 32.644 13.167 -26.358 1.00 44.56 205 LYS A C 1
ATOM 1679 O O . LYS A 1 205 ? 33.702 13.634 -25.944 1.00 44.56 205 LYS A O 1
ATOM 1684 N N . ASP A 1 206 ? 31.541 13.115 -25.610 1.00 45.06 206 ASP A N 1
ATOM 1685 C CA . ASP A 1 206 ? 31.472 13.643 -24.247 1.00 45.06 206 ASP A CA 1
ATOM 1686 C C . ASP A 1 206 ? 31.486 12.509 -23.211 1.00 45.06 206 ASP A C 1
ATOM 1688 O O . ASP A 1 206 ? 30.529 11.756 -23.028 1.00 45.06 206 ASP A O 1
ATOM 1692 N N . GLN A 1 207 ? 32.610 12.387 -22.507 1.00 44.62 207 GLN A N 1
ATOM 1693 C CA . GLN A 1 207 ? 32.812 11.358 -21.489 1.00 44.62 207 GLN A CA 1
ATOM 1694 C C . GLN A 1 207 ? 31.928 11.561 -20.245 1.00 44.62 207 GLN A C 1
ATOM 1696 O O . GLN A 1 207 ? 31.742 10.619 -19.474 1.00 44.62 207 GLN A O 1
ATOM 1701 N N . SER A 1 208 ? 31.385 12.764 -20.029 1.00 43.50 208 SER A N 1
ATOM 1702 C CA . SER A 1 208 ? 30.463 13.046 -18.923 1.00 43.50 208 SER A CA 1
ATOM 1703 C C . SER A 1 208 ? 29.038 12.548 -19.201 1.00 43.50 208 SER A C 1
ATOM 1705 O O . SER A 1 208 ? 28.386 12.040 -18.291 1.00 43.50 208 SER A O 1
ATOM 1707 N N . ASP A 1 209 ? 28.621 12.566 -20.467 1.00 44.41 209 ASP A N 1
ATOM 1708 C CA . ASP A 1 209 ? 27.314 12.099 -20.947 1.00 44.41 209 ASP A CA 1
ATOM 1709 C C . ASP A 1 209 ? 27.201 10.561 -20.857 1.00 44.41 209 ASP A C 1
ATOM 1711 O O . ASP A 1 209 ? 26.178 10.000 -20.470 1.00 44.41 209 ASP A O 1
ATOM 1715 N N . ILE A 1 210 ? 28.318 9.852 -21.074 1.00 47.12 210 ILE A N 1
ATOM 1716 C CA . ILE A 1 210 ? 28.421 8.393 -20.877 1.00 47.12 210 ILE A CA 1
ATOM 1717 C C . ILE A 1 210 ? 28.267 8.001 -19.391 1.00 47.12 210 ILE A C 1
ATOM 1719 O O . ILE A 1 210 ? 27.711 6.947 -19.091 1.00 47.12 210 ILE A O 1
ATOM 1723 N N . ARG A 1 211 ? 28.713 8.844 -18.444 1.00 43.75 211 ARG A N 1
ATOM 1724 C CA . ARG A 1 211 ? 28.664 8.559 -16.991 1.00 43.75 211 ARG A CA 1
ATOM 1725 C C . ARG A 1 211 ? 27.268 8.716 -16.374 1.00 43.75 211 ARG A C 1
ATOM 1727 O O . ARG A 1 211 ? 27.003 8.116 -15.333 1.00 43.75 211 ARG A O 1
ATOM 1734 N N . LEU A 1 212 ? 26.378 9.500 -16.989 1.00 51.41 212 LEU A N 1
ATOM 1735 C CA . LEU A 1 212 ? 24.990 9.672 -16.529 1.00 51.41 212 LEU A CA 1
ATOM 1736 C C . LEU A 1 212 ? 24.173 8.374 -16.671 1.00 51.41 212 LEU A C 1
ATOM 1738 O O . LEU A 1 212 ? 23.387 8.040 -15.782 1.00 51.41 212 LEU A O 1
ATOM 1742 N N . SER A 1 213 ? 24.445 7.594 -17.721 1.00 55.31 213 SER A N 1
ATOM 1743 C CA . SER A 1 213 ? 23.797 6.304 -18.002 1.00 55.31 213 SER A CA 1
ATOM 1744 C C . SER A 1 213 ? 23.961 5.285 -16.866 1.00 55.31 213 SER A C 1
ATOM 1746 O O . SER A 1 213 ? 22.976 4.700 -16.402 1.00 55.31 213 SER A O 1
ATOM 1748 N N . ASP A 1 214 ? 25.194 5.093 -16.391 1.00 60.91 214 ASP A N 1
ATOM 1749 C CA . ASP A 1 214 ? 25.502 4.127 -15.326 1.00 60.91 214 ASP A CA 1
ATOM 1750 C C . ASP A 1 214 ? 24.870 4.545 -13.991 1.00 60.91 214 ASP A C 1
ATOM 1752 O O . ASP A 1 214 ? 24.380 3.708 -13.229 1.00 60.91 214 ASP A O 1
ATOM 1756 N N . SER A 1 215 ? 24.791 5.855 -13.746 1.00 68.44 215 SER A N 1
ATOM 1757 C CA . SER A 1 215 ? 24.184 6.428 -12.543 1.00 68.44 215 SER A CA 1
ATOM 1758 C C . SER A 1 215 ? 22.684 6.119 -12.440 1.00 68.44 215 SER A C 1
ATOM 1760 O O . SER A 1 215 ? 22.197 5.764 -11.362 1.00 68.44 215 SER A O 1
ATOM 1762 N N . LEU A 1 216 ? 21.937 6.177 -13.553 1.00 77.56 216 LEU A N 1
ATOM 1763 C CA . LEU A 1 216 ? 20.493 5.914 -13.540 1.00 77.56 216 LEU A CA 1
ATOM 1764 C C . LEU A 1 216 ? 20.176 4.437 -13.255 1.00 77.56 216 LEU A C 1
ATOM 1766 O O . LEU A 1 216 ? 19.309 4.146 -12.428 1.00 77.56 216 LEU A O 1
ATOM 1770 N N . MET A 1 217 ? 20.908 3.503 -13.874 1.00 78.38 217 MET A N 1
ATOM 1771 C CA . MET A 1 217 ? 20.760 2.062 -13.610 1.00 78.38 217 MET A CA 1
ATOM 1772 C C . MET A 1 217 ? 21.177 1.679 -12.192 1.00 78.38 217 MET A C 1
ATOM 1774 O O . MET A 1 217 ? 20.513 0.865 -11.538 1.00 78.38 217 MET A O 1
ATOM 1778 N N . GLN A 1 218 ? 22.259 2.275 -11.691 1.00 78.38 218 GLN A N 1
ATOM 1779 C CA . GLN A 1 218 ? 22.712 2.061 -10.322 1.00 78.38 218 GLN A CA 1
ATOM 1780 C C . GLN A 1 218 ? 21.686 2.579 -9.309 1.00 78.38 218 GLN A C 1
ATOM 1782 O O . GLN A 1 218 ? 21.405 1.913 -8.307 1.00 78.38 218 GLN A O 1
ATOM 1787 N N . LYS A 1 219 ? 21.078 3.736 -9.590 1.00 85.31 219 LYS A N 1
ATOM 1788 C CA . LYS A 1 219 ? 19.998 4.286 -8.773 1.00 85.31 219 LYS A CA 1
ATOM 1789 C C . LYS A 1 219 ? 18.750 3.408 -8.824 1.00 85.31 219 LYS A C 1
ATOM 1791 O O . LYS A 1 219 ? 18.188 3.129 -7.774 1.00 85.31 219 LYS A O 1
ATOM 1796 N N . TYR A 1 220 ? 18.358 2.909 -9.998 1.00 89.25 220 TYR A N 1
ATOM 1797 C CA . TYR A 1 220 ? 17.238 1.970 -10.126 1.00 89.25 220 TYR A CA 1
ATOM 1798 C C . TYR A 1 220 ? 17.451 0.709 -9.290 1.00 89.25 220 TYR A C 1
ATOM 1800 O O . TYR A 1 220 ? 16.569 0.307 -8.535 1.00 89.25 220 TYR A O 1
ATOM 1808 N N . SER A 1 221 ? 18.643 0.120 -9.380 1.00 87.69 221 SER A N 1
ATOM 1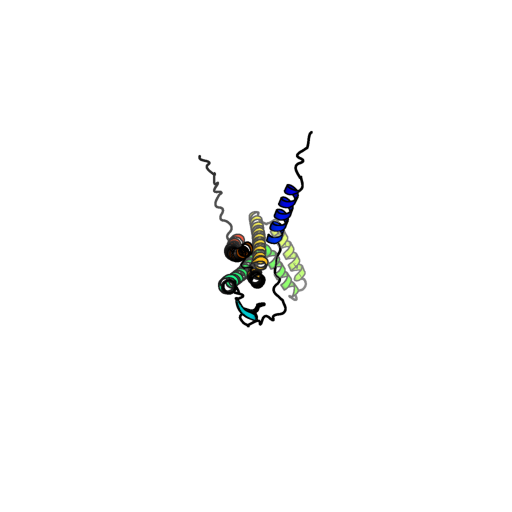809 C CA . SER A 1 221 ? 18.996 -1.084 -8.626 1.00 87.69 221 SER A CA 1
ATOM 1810 C C . SER A 1 221 ? 18.970 -0.828 -7.116 1.00 87.69 221 SER A C 1
ATOM 1812 O O . SER A 1 221 ? 18.401 -1.619 -6.367 1.00 87.69 221 SER A O 1
ATOM 1814 N N . SER A 1 222 ? 19.514 0.312 -6.676 1.00 87.50 222 SER A N 1
ATOM 1815 C CA . SER A 1 222 ? 19.477 0.739 -5.271 1.00 87.50 222 SER A CA 1
ATOM 1816 C C . SER A 1 222 ? 18.047 0.955 -4.768 1.00 87.50 222 SER A C 1
ATOM 1818 O O . SER A 1 222 ? 17.684 0.426 -3.721 1.00 87.50 222 SER A O 1
ATOM 1820 N N . ASP A 1 223 ? 17.214 1.673 -5.526 1.00 91.38 223 ASP A N 1
ATOM 1821 C CA . ASP A 1 223 ? 15.815 1.942 -5.173 1.00 91.38 223 ASP A CA 1
ATOM 1822 C C . ASP A 1 223 ? 14.987 0.643 -5.140 1.00 91.38 223 ASP A C 1
ATOM 1824 O O . ASP A 1 223 ? 14.097 0.497 -4.302 1.00 91.38 223 ASP A O 1
ATOM 1828 N N . LYS A 1 224 ? 15.284 -0.319 -6.025 1.00 94.50 224 LYS A N 1
ATOM 1829 C CA . LYS A 1 224 ? 14.635 -1.639 -6.076 1.00 94.50 224 LYS A CA 1
ATOM 1830 C C . LYS A 1 224 ? 14.907 -2.449 -4.812 1.00 94.50 224 LYS A C 1
ATOM 1832 O O . LYS A 1 224 ? 13.973 -2.997 -4.227 1.00 94.50 224 LYS A O 1
ATOM 1837 N N . GLU A 1 225 ? 16.163 -2.507 -4.380 1.00 93.12 225 GLU A N 1
ATOM 1838 C CA . GLU A 1 225 ? 16.536 -3.204 -3.146 1.00 93.12 225 GLU A CA 1
ATOM 1839 C C . GLU A 1 225 ? 16.032 -2.467 -1.903 1.00 93.12 225 GLU A C 1
ATOM 1841 O O . GLU A 1 225 ? 15.464 -3.093 -1.007 1.00 93.12 225 GLU A O 1
ATOM 1846 N N . TRP A 1 226 ? 16.123 -1.135 -1.884 1.00 94.38 226 TRP A N 1
ATOM 1847 C CA . TRP A 1 226 ? 15.544 -0.319 -0.818 1.00 94.38 226 TRP A CA 1
ATOM 1848 C C . TRP A 1 226 ? 14.043 -0.587 -0.661 1.00 94.38 226 TRP A C 1
ATOM 1850 O O . TRP A 1 226 ? 13.573 -0.792 0.457 1.00 94.38 226 TRP A O 1
ATOM 1860 N N . LEU A 1 227 ? 13.285 -0.649 -1.761 1.00 94.56 227 LEU A N 1
ATOM 1861 C CA . LEU A 1 227 ? 11.845 -0.896 -1.702 1.00 94.56 227 LEU A CA 1
ATOM 1862 C C . LEU A 1 227 ? 11.529 -2.262 -1.086 1.00 94.56 227 LEU A C 1
ATOM 1864 O O . LEU A 1 227 ? 10.645 -2.344 -0.240 1.00 94.56 227 LEU A O 1
ATOM 1868 N N . LYS A 1 228 ? 12.242 -3.324 -1.485 1.00 93.50 228 LYS A N 1
ATOM 1869 C CA . LYS A 1 228 ? 12.030 -4.674 -0.937 1.00 93.50 228 LYS A CA 1
ATOM 1870 C C . LYS A 1 228 ? 12.280 -4.712 0.567 1.00 93.50 228 LYS A C 1
ATOM 1872 O O . LYS A 1 228 ? 11.418 -5.172 1.310 1.00 93.50 228 LYS A O 1
ATOM 1877 N N . VAL A 1 229 ? 13.435 -4.198 0.997 1.00 92.31 229 VAL A N 1
ATOM 1878 C CA . VAL A 1 229 ? 13.853 -4.221 2.405 1.00 92.31 229 VAL A CA 1
ATOM 1879 C C . VAL A 1 229 ? 12.872 -3.439 3.272 1.00 92.31 229 VAL A C 1
ATOM 1881 O O . VAL A 1 229 ? 12.442 -3.939 4.308 1.00 92.31 229 VAL A O 1
ATOM 1884 N N . ASN A 1 230 ? 12.473 -2.239 2.845 1.00 92.69 230 ASN A N 1
ATOM 1885 C CA . ASN A 1 230 ? 11.541 -1.433 3.632 1.00 92.69 230 ASN A CA 1
ATOM 1886 C C . ASN A 1 230 ? 10.115 -1.982 3.587 1.00 92.69 230 ASN A C 1
ATOM 1888 O O . ASN A 1 230 ? 9.446 -1.970 4.611 1.00 92.69 230 ASN A O 1
ATOM 1892 N N . ALA A 1 231 ? 9.658 -2.530 2.457 1.00 91.81 231 ALA A N 1
ATOM 1893 C CA . ALA A 1 231 ? 8.343 -3.165 2.389 1.00 91.81 231 ALA A CA 1
ATOM 1894 C C . ALA A 1 231 ? 8.246 -4.366 3.342 1.00 91.81 231 ALA A C 1
ATOM 1896 O O . ALA A 1 231 ? 7.235 -4.550 4.017 1.00 91.81 231 ALA A O 1
ATOM 1897 N N . GLU A 1 232 ? 9.301 -5.178 3.417 1.00 92.19 232 GLU A N 1
ATOM 1898 C CA . GLU A 1 232 ? 9.377 -6.296 4.356 1.00 92.19 232 GLU A CA 1
ATOM 1899 C C . GLU A 1 232 ? 9.472 -5.818 5.809 1.00 92.19 232 GLU A C 1
ATOM 1901 O O . GLU A 1 232 ? 8.800 -6.368 6.682 1.00 92.19 232 GLU A O 1
ATOM 1906 N N . TRP A 1 233 ? 10.250 -4.764 6.068 1.00 91.88 233 TRP A N 1
ATOM 1907 C CA . TRP A 1 233 ? 10.336 -4.151 7.389 1.00 91.88 233 TRP A CA 1
ATOM 1908 C C . TRP A 1 233 ? 8.984 -3.607 7.867 1.00 91.88 233 TRP A C 1
ATOM 1910 O O . TRP A 1 233 ? 8.586 -3.924 8.984 1.00 91.88 233 TRP A O 1
ATOM 1920 N N . GLU A 1 234 ? 8.249 -2.868 7.031 1.00 91.06 234 GLU A N 1
ATOM 1921 C CA . GLU A 1 234 ? 6.913 -2.341 7.351 1.00 91.06 234 GLU A CA 1
ATOM 1922 C C . GLU A 1 234 ? 5.928 -3.474 7.670 1.00 91.06 234 GLU A C 1
ATOM 1924 O O . GLU A 1 234 ? 5.230 -3.440 8.686 1.00 91.06 234 GLU A O 1
ATOM 1929 N N . LEU A 1 235 ? 5.917 -4.534 6.853 1.00 90.88 235 LEU A N 1
ATOM 1930 C CA . LEU A 1 235 ? 5.071 -5.703 7.099 1.00 90.88 235 LEU A CA 1
ATOM 1931 C C . LEU A 1 235 ? 5.427 -6.393 8.423 1.00 90.88 235 LEU A C 1
ATOM 1933 O O . LEU A 1 235 ? 4.533 -6.680 9.218 1.00 90.88 235 LEU A O 1
ATOM 1937 N N . ASN A 1 236 ? 6.710 -6.617 8.708 1.00 89.88 236 ASN A N 1
ATOM 1938 C CA . ASN A 1 236 ? 7.144 -7.264 9.949 1.00 89.88 236 ASN A CA 1
ATOM 1939 C C . ASN A 1 236 ? 6.888 -6.385 11.182 1.00 89.88 236 ASN A C 1
ATOM 1941 O O . ASN A 1 236 ? 6.395 -6.866 12.203 1.00 89.88 236 ASN A O 1
ATOM 1945 N N . SER A 1 237 ? 7.159 -5.085 11.075 1.00 86.69 237 SER A N 1
ATOM 1946 C CA . SER A 1 237 ? 6.849 -4.088 12.101 1.00 86.69 237 SER A CA 1
ATOM 1947 C C . SER A 1 237 ? 5.356 -4.109 12.437 1.00 86.69 237 SER A C 1
ATOM 1949 O O . SER A 1 237 ? 4.969 -4.204 13.605 1.00 86.69 237 SER A O 1
ATOM 1951 N N . SER A 1 238 ? 4.502 -4.160 11.410 1.00 87.19 238 SER A N 1
ATOM 1952 C CA . SER A 1 238 ? 3.053 -4.202 11.590 1.00 87.19 238 SER A CA 1
ATOM 1953 C C . SER A 1 238 ? 2.555 -5.431 12.353 1.00 87.19 238 SER A C 1
ATOM 1955 O O . SER A 1 238 ? 1.556 -5.350 13.074 1.00 87.19 238 SER A O 1
ATOM 1957 N N . LEU A 1 239 ? 3.229 -6.575 12.202 1.00 85.62 239 LEU A N 1
ATOM 1958 C CA . LEU A 1 239 ? 2.894 -7.809 12.911 1.00 85.62 239 LEU A CA 1
ATOM 1959 C C . LEU A 1 239 ? 3.211 -7.685 14.400 1.00 85.62 239 LEU A C 1
ATOM 1961 O O . LEU A 1 239 ? 2.424 -8.129 15.228 1.00 85.62 239 LEU A O 1
ATOM 1965 N N . HIS A 1 240 ? 4.323 -7.039 14.750 1.00 81.44 240 HIS A N 1
ATOM 1966 C CA . HIS A 1 240 ? 4.720 -6.866 16.144 1.00 81.44 240 HIS A CA 1
ATOM 1967 C C . HIS A 1 240 ? 3.852 -5.843 16.881 1.00 81.44 240 HIS A C 1
ATOM 1969 O O . HIS A 1 240 ? 3.378 -6.122 17.981 1.00 81.44 240 HIS A O 1
ATOM 1975 N N . HIS A 1 241 ? 3.608 -4.681 16.275 1.00 77.19 241 HIS A N 1
ATOM 1976 C CA . HIS A 1 241 ? 2.958 -3.555 16.951 1.00 77.19 241 HIS A CA 1
ATOM 1977 C C . HIS A 1 241 ? 1.434 -3.694 17.101 1.00 77.19 241 HIS A C 1
ATOM 1979 O O . HIS A 1 241 ? 0.867 -3.112 18.022 1.00 77.19 241 HIS A O 1
ATOM 1985 N N . CYS A 1 242 ? 0.779 -4.491 16.249 1.00 72.25 242 CYS A N 1
ATOM 1986 C CA . CYS A 1 242 ? -0.663 -4.757 16.317 1.00 72.25 242 CYS A CA 1
ATOM 1987 C C . CYS A 1 242 ? -0.969 -6.235 16.647 1.00 72.25 242 CYS A C 1
ATOM 1989 O O . CYS A 1 242 ? -1.926 -6.822 16.149 1.00 72.25 242 CYS A O 1
ATOM 1991 N N . SER A 1 243 ? -0.147 -6.876 17.485 1.00 67.88 243 SER A N 1
ATOM 1992 C CA . SER A 1 243 ? -0.428 -8.226 17.994 1.00 67.88 243 SER A CA 1
ATOM 1993 C C . SER A 1 243 ? -1.058 -8.176 19.391 1.00 67.88 243 SER A C 1
ATOM 1995 O O . SER A 1 243 ? -0.701 -7.355 20.232 1.00 67.88 243 SER A O 1
ATOM 1997 N N . LYS A 1 244 ? -2.023 -9.071 19.651 1.00 59.97 244 LYS A N 1
ATOM 1998 C CA . LYS A 1 244 ? -2.656 -9.246 20.977 1.00 59.97 244 LYS A CA 1
ATOM 1999 C C . LYS A 1 244 ? -1.702 -9.825 22.028 1.00 59.97 244 LYS A C 1
ATOM 2001 O O . LYS A 1 244 ? -2.060 -9.883 23.205 1.00 59.97 244 LYS A O 1
ATOM 2006 N N . GLU A 1 245 ? -0.523 -10.280 21.619 1.00 51.94 245 GLU A N 1
ATOM 2007 C CA . GLU A 1 245 ? 0.492 -10.784 22.530 1.00 51.94 245 GLU A CA 1
ATOM 2008 C C . GLU A 1 245 ? 1.105 -9.596 23.269 1.00 51.94 245 GLU A C 1
ATOM 2010 O O . GLU A 1 245 ? 1.993 -8.906 22.775 1.00 51.94 245 GLU A O 1
ATOM 2015 N N . ALA A 1 246 ? 0.588 -9.335 24.473 1.00 40.56 246 ALA A N 1
ATOM 2016 C CA . ALA A 1 246 ? 1.253 -8.461 25.424 1.00 40.56 246 ALA A CA 1
ATOM 2017 C C . ALA A 1 246 ? 2.735 -8.862 25.499 1.00 40.56 246 ALA A C 1
ATOM 2019 O O . ALA A 1 246 ? 3.025 -10.065 25.550 1.00 40.56 246 ALA A O 1
ATOM 2020 N N . PRO A 1 247 ? 3.682 -7.907 25.522 1.00 40.97 247 PRO A N 1
ATOM 2021 C CA . PRO A 1 247 ? 5.066 -8.260 25.759 1.00 40.97 247 PRO A CA 1
ATOM 2022 C C . PRO A 1 247 ? 5.117 -8.980 27.106 1.00 40.97 247 PRO A C 1
ATOM 2024 O O . PRO A 1 247 ? 4.818 -8.393 28.147 1.00 40.97 247 PRO A O 1
ATOM 2027 N N . LEU A 1 248 ? 5.455 -10.273 27.077 1.00 33.72 248 LEU A N 1
ATOM 2028 C CA . LEU A 1 248 ? 5.852 -11.015 28.263 1.00 33.72 248 LEU A CA 1
ATOM 2029 C C . LEU A 1 248 ? 6.876 -10.149 28.994 1.00 33.72 248 LEU A C 1
ATOM 2031 O O . LEU A 1 248 ? 7.938 -9.852 28.441 1.00 33.72 248 LEU A O 1
ATOM 2035 N N . GLU A 1 249 ? 6.542 -9.730 30.214 1.00 38.81 249 GLU A N 1
ATOM 2036 C CA . GLU A 1 249 ? 7.474 -9.115 31.149 1.00 38.81 249 GLU A CA 1
ATOM 2037 C C . GLU A 1 249 ? 8.683 -10.040 31.325 1.00 38.81 249 GLU A C 1
ATOM 2039 O O . GLU A 1 249 ? 8.727 -10.902 32.196 1.00 38.81 249 GLU A O 1
ATOM 2044 N N . ASN A 1 250 ? 9.699 -9.860 30.491 1.00 36.34 250 ASN A N 1
ATOM 2045 C CA . ASN A 1 250 ? 10.997 -10.483 30.648 1.00 36.34 250 ASN A CA 1
ATOM 2046 C C . ASN A 1 250 ? 12.045 -9.377 30.651 1.00 36.34 250 ASN A C 1
ATOM 2048 O O . ASN A 1 250 ? 12.622 -9.036 29.627 1.00 36.34 250 ASN A O 1
ATOM 2052 N N . LYS A 1 251 ? 12.203 -8.827 31.862 1.00 33.56 251 LYS A N 1
ATOM 2053 C CA . LYS A 1 251 ? 13.366 -8.195 32.511 1.00 33.56 251 LYS A CA 1
ATOM 2054 C C . LYS A 1 251 ? 14.398 -7.452 31.636 1.00 33.56 251 LYS A C 1
ATOM 2056 O O . LYS A 1 251 ? 14.892 -7.974 30.640 1.00 33.56 251 LYS A O 1
ATOM 2061 N N . PRO A 1 252 ? 14.890 -6.292 32.109 1.00 36.09 252 PRO A N 1
ATOM 2062 C CA . PRO A 1 252 ? 15.878 -5.507 31.386 1.00 36.09 252 PRO A CA 1
ATOM 2063 C C . PRO A 1 252 ? 17.200 -6.279 31.302 1.00 36.09 252 PRO A C 1
ATOM 2065 O O . PRO A 1 252 ? 17.888 -6.476 32.304 1.00 36.09 252 PRO A O 1
ATOM 2068 N N . LYS A 1 253 ? 17.609 -6.680 30.095 1.00 35.25 253 LYS A N 1
ATOM 2069 C CA . LYS A 1 253 ? 19.021 -6.975 29.836 1.00 35.25 253 LYS A CA 1
ATOM 2070 C C . LYS A 1 253 ? 19.741 -5.653 29.618 1.00 35.25 253 LYS A C 1
ATOM 2072 O O . LYS A 1 253 ? 19.861 -5.161 28.501 1.00 35.25 253 LYS A O 1
ATOM 2077 N N . ILE A 1 254 ? 20.228 -5.103 30.726 1.00 42.44 254 ILE A N 1
ATOM 2078 C CA . ILE A 1 254 ? 21.323 -4.137 30.751 1.00 42.44 254 ILE A CA 1
ATOM 2079 C C . ILE A 1 254 ? 22.448 -4.712 29.879 1.00 42.44 254 ILE A C 1
ATOM 2081 O O . ILE A 1 254 ? 23.097 -5.685 30.261 1.00 42.44 254 ILE A O 1
ATOM 2085 N N . ARG A 1 255 ? 22.692 -4.130 28.702 1.00 35.56 255 ARG A N 1
ATOM 2086 C CA . ARG A 1 255 ? 23.987 -4.277 28.036 1.00 35.56 255 ARG A CA 1
ATOM 2087 C C . ARG A 1 255 ? 24.891 -3.175 28.567 1.00 35.56 255 ARG A C 1
ATOM 2089 O O . ARG A 1 255 ? 24.947 -2.077 28.028 1.00 35.56 255 ARG A O 1
ATOM 2096 N N . LEU A 1 256 ? 25.584 -3.501 29.657 1.00 37.81 256 LEU A N 1
ATOM 2097 C CA . LEU A 1 256 ? 26.849 -2.872 30.010 1.00 37.81 256 LEU A CA 1
ATOM 2098 C C . LEU A 1 256 ? 27.775 -3.045 28.802 1.00 37.81 256 LEU A C 1
ATOM 2100 O O . LEU A 1 256 ? 28.241 -4.148 28.524 1.00 37.81 256 LEU A O 1
ATOM 2104 N N . ALA A 1 257 ? 28.012 -1.960 28.069 1.00 33.97 257 ALA A N 1
ATOM 2105 C CA . ALA A 1 257 ? 29.130 -1.886 27.148 1.00 33.97 257 ALA A CA 1
ATOM 2106 C C . ALA A 1 257 ? 30.409 -1.917 27.993 1.00 33.97 257 ALA A C 1
ATOM 2108 O O . ALA A 1 257 ? 30.832 -0.912 28.565 1.00 33.97 257 ALA A O 1
ATOM 2109 N N . SER A 1 258 ? 31.001 -3.102 28.121 1.00 35.06 258 SER A N 1
ATOM 2110 C CA . SER A 1 258 ? 32.346 -3.258 28.648 1.00 35.06 258 SER A CA 1
ATOM 2111 C C . SER A 1 258 ? 33.323 -2.616 27.667 1.00 35.06 258 SER A C 1
ATOM 2113 O O . SER A 1 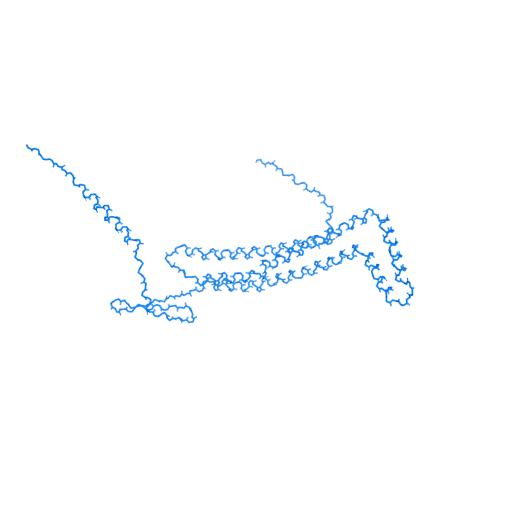258 ? 33.675 -3.192 26.640 1.00 35.06 258 SER A O 1
ATOM 2115 N N . ARG A 1 259 ? 33.766 -1.409 28.013 1.00 37.91 259 ARG A N 1
ATOM 2116 C CA . ARG A 1 259 ? 35.045 -0.841 27.591 1.00 37.91 259 ARG A CA 1
ATOM 2117 C C . ARG A 1 259 ? 36.164 -1.798 28.009 1.00 37.91 259 ARG A C 1
ATOM 2119 O O . ARG A 1 259 ? 36.364 -1.968 29.207 1.00 37.91 259 ARG A O 1
ATOM 2126 N N . LYS A 1 260 ? 36.884 -2.364 27.047 1.00 39.22 260 LYS A N 1
ATOM 2127 C CA . LYS A 1 260 ? 38.294 -2.799 27.103 1.00 39.22 260 LYS A CA 1
ATOM 2128 C C . LYS A 1 260 ? 38.731 -2.938 25.642 1.00 39.22 260 LYS A C 1
ATOM 2130 O O . LYS A 1 260 ? 37.956 -3.471 24.859 1.00 39.22 260 LYS A O 1
ATOM 2135 N N . SER A 1 261 ? 39.893 -2.508 25.187 1.00 39.06 261 SER A N 1
ATOM 2136 C CA . SER A 1 261 ? 41.039 -1.766 25.726 1.00 39.06 261 SER A CA 1
ATOM 2137 C C . SER A 1 261 ? 41.952 -1.588 24.521 1.00 39.06 261 SER A C 1
ATOM 2139 O O . SER A 1 261 ? 42.081 -2.605 23.801 1.00 39.06 261 SER A O 1
#

Radius of gyration: 39.07 Å; chains: 1; bounding box: 125×71×96 Å

Secondary structure (DSSP, 8-state):
--------THHHHHHHHHHHHHHHHTT-------TTSPPEE-TTSEEEEEEE-TTS-EEEEEEE---TTHHHHHHHHHHIIIIIHHHHHHHHHHHHHHHHHHHHHHHHHHHHHHHHHHHHHHHHHS--TTHHHHHHHHHHHHHHHHHHS--HHHHHHHHHHHHHHHHHHHHHHHHHHHIIIIIHHHHHHHHHHHHHHHTS---TT-HHHHHHHHHHHHHHHHHHHHHHHHHHHHHHHHHHHT-S-----------------

Foldseek 3Di:
DDDDDDDPPPVVVVVVVVVVVVVVVVPDDDDDDPPPDDFDQDPQQWTWDWDADPVRDIDTDIDHLDLPCPVVLVVLVVCCVVPLVVLLVLLVVLLVVLVVLLVVLCCVLCVLVVVLVVLLVVQVVDPDPCSNVVSVVVSVVVVVVCVVPPDPVNVVVNVVSVQLSVLSVVLSVVSVCCCVPQSVCPSVVLVVVSVVVSPDDQDPPDPVSVVVVVVSVVVNVVSSVVSRVVSVVSSVSSCVSNDPDDPDPDDDPPPPPDDDD

Organism: NCBI:txid1049790